Protein AF-A0A9E3TLX3-F1 (afdb_monomer_lite)

Secondary structure (DSSP, 8-state):
--EEE--------------------EEEE----B-------PPPHHHHHHHHHHHHTT---PPEEEGGG--TT-EE-----TT---B-SS-S---TTTEEEEEEE-SS-EEEEEEEHHHHHHTT--TT-EEEEEEGGGTEEEEEEEEEEEEPP----SSSEEEEEEEEEEES-EEEEEETT-SS-EEE-TT-EEEETTTTEEEETTT--TT-EEEETTEEEEEEEEEEE---EEEEEEEETTT-EEEETTTTEEEES--PEEEEGGG-EE-TT-S-SS--HHHHHHH-S--TTS-PPEEEEEETTEEEEEE-HHHHHHHHHTT--EEEEEE-

Radius of gyration: 20.45 Å; chains: 1; bounding box: 48×52×54 Å

Sequence (332 aa):
MTRFRFNHRLQSASDSPPWKRRAGVAWLAIWLLIAGGFGYRHLSPERVSEAQASSRLGRDPAYTKSIEQIQVGERVAFAINPTEQLDESLSFDVNPRTWRKITLKTSQHEVVLLRPVTWVNEHLAHEGSSMMLVVPELGIDEPAEVVSIWPCPEVRPGEGRIVLGTFTHIAPETICMYLDGQDDPIRCTPNHITWSVEHRDFVEAHELTAGSTVLCDDGVRKIARVEKIAEPIRVYNLEVQGQHVYQVSSLGMLVHNASPRTIDIRNLSPHPSAQRTVADAAKLEHYGAFNWAEYTPIVVENMSGRMVIMDGMTRVEMALRAGITHLPAFVY

pLDDT: mean 78.38, std 19.52, range [24.42, 97.06]

Foldseek 3Di:
DKWFFFDDDDDDDDDDDDDDADDDAFADDPPLPWQFFPPFPQAALVVQLVVLVVVCVPDDLTDIDDLVPDDFLTFTADGQQRRNIWRPVAPPPLDLVQWKWWWKDDPFKTKIFIDGPVSCVNRRDDAQDWYQHHDVLVPGGDIIGRNHIGGDPPNDDDDGWGFGMKMKGWDQKWKWWAWDPDPHTDIGHQQWWFQFSVVSDIGGNVVAAFQTWFRFSNTIIGGNGMDMGRHTDMDMATQTHISQWWFMDSRGTITGRFWFDKDFLPQEFEDPPDPDRADDPVVCVVVPAADSSNDDAWEWECDVNGTYTPGDRSNSVNCVVVVNRIDRHGYD

Structure (mmCIF, N/CA/C/O backbone):
data_AF-A0A9E3TLX3-F1
#
_entry.id   AF-A0A9E3TLX3-F1
#
loop_
_atom_site.group_PDB
_atom_site.id
_atom_site.type_symbol
_atom_site.label_atom_id
_atom_site.label_alt_id
_atom_site.label_comp_id
_atom_site.label_asym_id
_atom_site.label_entity_id
_atom_site.label_seq_id
_atom_site.pdbx_PDB_ins_code
_atom_site.Cartn_x
_atom_site.Cartn_y
_atom_site.Cartn_z
_atom_site.occupancy
_atom_site.B_iso_or_equiv
_atom_site.auth_seq_id
_atom_site.auth_comp_id
_atom_site.auth_asym_id
_atom_site.auth_atom_id
_atom_site.pdbx_PDB_model_num
ATOM 1 N N . MET A 1 1 ? 1.731 -4.167 18.384 1.00 44.38 1 MET A N 1
ATOM 2 C CA . MET A 1 1 ? 2.389 -4.446 17.077 1.00 44.38 1 MET A CA 1
ATOM 3 C C . MET A 1 1 ? 1.350 -5.038 16.140 1.00 44.38 1 MET A C 1
ATOM 5 O O . MET A 1 1 ? 0.674 -5.979 16.543 1.00 44.38 1 MET A O 1
ATOM 9 N N . THR A 1 2 ? 1.198 -4.496 14.932 1.00 38.91 2 THR A N 1
ATOM 10 C CA . THR A 1 2 ? 0.134 -4.889 13.990 1.00 38.91 2 THR A CA 1
ATOM 11 C C . THR A 1 2 ? 0.410 -6.269 13.375 1.00 38.91 2 THR A C 1
ATOM 13 O O . THR A 1 2 ? 1.516 -6.521 12.895 1.00 38.91 2 THR A O 1
ATOM 16 N N . ARG A 1 3 ? -0.587 -7.169 13.387 1.00 38.56 3 ARG A N 1
ATOM 17 C CA . ARG A 1 3 ? -0.464 -8.570 12.928 1.00 38.56 3 ARG A CA 1
ATOM 18 C C . ARG A 1 3 ? -1.422 -8.911 11.765 1.00 38.56 3 ARG A C 1
ATOM 20 O O . ARG A 1 3 ? -2.447 -8.255 11.610 1.00 38.56 3 ARG A O 1
ATOM 27 N N . PHE A 1 4 ? -1.056 -9.918 10.966 1.00 40.84 4 PHE A N 1
ATOM 28 C CA . PHE A 1 4 ? -1.546 -10.253 9.612 1.00 40.84 4 PHE A CA 1
ATOM 29 C C . PHE A 1 4 ? -1.671 -11.780 9.410 1.00 40.84 4 PHE A C 1
ATOM 31 O O . PHE A 1 4 ? -0.946 -12.527 10.059 1.00 40.84 4 PHE A O 1
ATOM 38 N N . ARG A 1 5 ? -2.532 -12.275 8.507 1.00 39.31 5 ARG A N 1
ATOM 39 C CA . ARG A 1 5 ? -2.903 -13.712 8.404 1.00 39.31 5 ARG A CA 1
ATOM 40 C C . ARG A 1 5 ? -2.234 -14.507 7.260 1.00 39.31 5 ARG A C 1
ATOM 42 O O . ARG A 1 5 ? -2.141 -13.971 6.164 1.00 39.31 5 ARG A O 1
ATOM 49 N N . PHE A 1 6 ? -1.826 -15.770 7.505 1.00 36.16 6 PHE A N 1
ATOM 50 C CA . PHE A 1 6 ? -0.970 -16.617 6.622 1.00 36.16 6 PHE A CA 1
ATOM 51 C C . PHE A 1 6 ? -1.322 -18.132 6.609 1.00 36.16 6 PHE A C 1
ATOM 53 O O . PHE A 1 6 ? -2.177 -18.559 7.377 1.00 36.16 6 PHE A O 1
ATOM 60 N N . ASN A 1 7 ? -0.643 -18.939 5.760 1.00 35.47 7 ASN A N 1
ATOM 61 C CA . ASN A 1 7 ? -0.758 -20.415 5.621 1.00 35.47 7 ASN A CA 1
ATOM 62 C C . ASN A 1 7 ? 0.600 -21.124 5.285 1.00 35.47 7 ASN A C 1
ATOM 64 O O . ASN A 1 7 ? 1.579 -20.465 4.925 1.00 35.47 7 ASN A O 1
ATOM 68 N N . HIS A 1 8 ? 0.688 -22.466 5.427 1.00 42.75 8 HIS A N 1
ATOM 69 C CA . HIS A 1 8 ? 1.956 -23.228 5.621 1.00 42.75 8 HIS A CA 1
ATOM 70 C C . HIS A 1 8 ? 2.707 -23.766 4.356 1.00 42.75 8 HIS A C 1
ATOM 72 O O . HIS A 1 8 ? 2.532 -23.215 3.272 1.00 42.75 8 HIS A O 1
ATOM 78 N N . ARG A 1 9 ? 3.672 -24.711 4.497 1.00 36.53 9 ARG A N 1
ATOM 79 C CA . ARG A 1 9 ? 4.931 -24.807 3.685 1.00 36.53 9 ARG A CA 1
ATOM 80 C C . ARG A 1 9 ? 5.425 -26.218 3.272 1.00 36.53 9 ARG A C 1
ATOM 82 O O . ARG A 1 9 ? 5.378 -27.087 4.135 1.00 36.53 9 ARG A O 1
ATOM 89 N N . LEU A 1 10 ? 6.003 -26.360 2.049 1.00 32.50 10 LEU A N 1
ATOM 90 C CA . LEU A 1 10 ? 7.027 -27.329 1.509 1.00 32.50 10 LEU A CA 1
ATOM 91 C C . LEU A 1 10 ? 6.985 -27.310 -0.062 1.00 32.50 10 LEU A C 1
ATOM 93 O O . LEU A 1 10 ? 5.891 -27.103 -0.574 1.00 32.50 10 LEU A O 1
ATOM 97 N N . GLN A 1 11 ? 8.014 -27.552 -0.913 1.00 28.09 11 GLN A N 1
ATOM 98 C CA . GLN A 1 11 ? 9.483 -27.804 -0.817 1.00 28.09 11 GLN A CA 1
ATOM 99 C C . GLN A 1 11 ? 10.200 -27.480 -2.185 1.00 28.09 11 GLN A C 1
ATOM 101 O O . GLN A 1 11 ? 9.555 -27.003 -3.114 1.00 28.09 11 GLN A O 1
ATOM 106 N N . SER A 1 12 ? 11.519 -27.734 -2.346 1.00 29.66 12 SER A N 1
ATOM 107 C CA . SER A 1 12 ? 12.430 -27.048 -3.306 1.00 29.66 12 SER A CA 1
ATOM 108 C C . SER A 1 12 ? 13.328 -27.897 -4.250 1.00 29.66 12 SER A C 1
ATOM 110 O O . SER A 1 12 ? 13.920 -28.872 -3.785 1.00 29.66 12 SER A O 1
ATOM 112 N N . ALA A 1 13 ? 13.589 -27.413 -5.488 1.00 26.53 13 ALA A N 1
ATOM 113 C CA . ALA A 1 13 ? 14.792 -27.711 -6.312 1.00 26.53 13 ALA A CA 1
ATOM 114 C C . ALA A 1 13 ? 15.062 -26.702 -7.486 1.00 26.53 13 ALA A C 1
ATOM 116 O O . ALA A 1 13 ? 14.138 -26.375 -8.228 1.00 26.53 13 ALA A O 1
ATOM 117 N N . SER A 1 14 ? 16.331 -26.249 -7.572 1.00 27.75 14 SER A N 1
ATOM 118 C CA . SER A 1 14 ? 17.274 -25.833 -8.671 1.00 27.75 14 SER A CA 1
ATOM 119 C C . SER A 1 14 ? 16.899 -25.857 -10.190 1.00 27.75 14 SER A C 1
ATOM 121 O O . SER A 1 14 ? 15.939 -26.523 -10.560 1.00 27.75 14 SER A O 1
ATOM 123 N N . ASP A 1 15 ? 17.606 -25.266 -11.197 1.00 26.67 15 ASP A N 1
ATOM 124 C CA . ASP A 1 15 ? 18.731 -24.277 -11.416 1.00 26.67 15 ASP A CA 1
ATOM 125 C C . ASP A 1 15 ? 18.827 -23.960 -12.964 1.00 26.67 15 ASP A C 1
ATOM 127 O O . ASP A 1 15 ? 18.222 -24.701 -13.736 1.00 26.67 15 ASP A O 1
ATOM 131 N N . SER A 1 16 ? 19.579 -23.011 -13.583 1.00 27.12 16 SER A N 1
ATOM 132 C CA . SER A 1 16 ? 20.080 -21.663 -13.191 1.00 27.12 16 SER A CA 1
ATOM 133 C C . SER A 1 16 ? 20.408 -20.671 -14.376 1.00 27.12 16 SER A C 1
ATOM 135 O O . SER A 1 16 ? 19.540 -19.834 -14.630 1.00 27.12 16 SER A O 1
ATOM 137 N N . PRO A 1 17 ? 21.595 -20.616 -15.067 1.00 30.12 17 PRO A N 1
ATOM 138 C CA . PRO A 1 17 ? 22.184 -19.294 -15.440 1.00 30.12 17 PRO A CA 1
ATOM 139 C C . PRO A 1 17 ? 22.653 -19.108 -16.947 1.00 30.12 17 PRO A C 1
ATOM 141 O O . PRO A 1 17 ? 22.213 -19.881 -17.793 1.00 30.12 17 PRO A O 1
ATOM 144 N N . PRO A 1 18 ? 23.463 -18.084 -17.366 1.00 40.75 18 PRO A N 1
ATOM 145 C CA . PRO A 1 18 ? 22.975 -16.769 -17.879 1.00 40.75 18 PRO A CA 1
ATOM 146 C C . PRO A 1 18 ? 23.767 -16.159 -19.099 1.00 40.75 18 PRO A C 1
ATOM 148 O O . PRO A 1 18 ? 24.723 -16.778 -19.556 1.00 40.75 18 PRO A O 1
ATOM 151 N N . TRP A 1 19 ? 23.492 -14.906 -19.559 1.00 26.56 19 TRP A N 1
ATOM 152 C CA . TRP A 1 19 ? 24.558 -13.929 -19.970 1.00 26.56 19 TRP A CA 1
ATOM 153 C C . TRP A 1 19 ? 24.183 -12.431 -20.243 1.00 26.56 19 TRP A C 1
ATOM 155 O O . TRP A 1 19 ? 23.225 -12.130 -20.939 1.00 26.56 19 TRP A O 1
ATOM 165 N N . LYS A 1 20 ? 25.096 -11.535 -19.787 1.00 24.83 20 LYS A N 1
ATOM 166 C CA . LYS A 1 20 ? 25.478 -10.123 -20.152 1.00 24.83 20 LYS A CA 1
ATOM 167 C C . LYS A 1 20 ? 24.468 -8.942 -20.132 1.00 24.83 20 LYS A C 1
ATOM 169 O O . LYS A 1 20 ? 23.262 -9.090 -20.229 1.00 24.83 20 LYS A O 1
ATOM 174 N N . ARG A 1 21 ? 25.049 -7.732 -19.974 1.00 24.52 21 ARG A N 1
ATOM 175 C CA . ARG A 1 21 ? 24.427 -6.421 -19.662 1.00 24.52 21 ARG A CA 1
ATOM 176 C C . ARG A 1 21 ? 24.572 -5.380 -20.794 1.00 24.52 21 ARG A C 1
ATOM 178 O O . ARG A 1 21 ? 25.563 -5.408 -21.524 1.00 24.52 21 ARG A O 1
ATOM 185 N N . ARG A 1 22 ? 23.718 -4.347 -20.772 1.00 25.69 22 ARG A N 1
ATOM 186 C CA . ARG A 1 22 ? 24.069 -2.926 -21.018 1.00 25.69 22 ARG A CA 1
ATOM 187 C C . ARG A 1 22 ? 23.354 -2.058 -19.969 1.00 25.69 22 ARG A C 1
ATOM 189 O O . ARG A 1 22 ? 22.374 -2.515 -19.395 1.00 25.69 22 ARG A O 1
ATOM 196 N N . ALA A 1 23 ? 23.868 -0.860 -19.687 1.00 24.42 23 ALA A N 1
ATOM 197 C CA . ALA A 1 23 ? 23.340 0.031 -18.649 1.00 24.42 23 ALA A CA 1
ATOM 198 C C . ALA A 1 23 ? 22.624 1.255 -19.245 1.00 24.42 23 ALA A C 1
ATOM 200 O O . ALA A 1 23 ? 23.008 1.745 -20.307 1.00 24.42 23 ALA A O 1
ATOM 201 N N . GLY A 1 24 ? 21.620 1.749 -18.525 1.00 27.16 24 GLY A N 1
ATOM 202 C CA . GLY A 1 24 ? 20.844 2.958 -18.801 1.00 27.16 24 GLY A CA 1
ATOM 203 C C . GLY A 1 24 ? 20.059 3.344 -17.543 1.00 27.16 24 GLY A C 1
ATOM 204 O O . GLY A 1 24 ? 19.923 2.518 -16.641 1.00 27.16 24 GLY A O 1
ATOM 205 N N . VAL A 1 25 ? 19.602 4.595 -17.447 1.00 30.75 25 VAL A N 1
ATOM 206 C CA . VAL A 1 25 ? 18.912 5.094 -16.242 1.00 30.75 25 VAL A CA 1
ATOM 207 C C . VAL A 1 25 ? 17.521 4.473 -16.139 1.00 30.75 25 VAL A C 1
ATOM 209 O O . VAL A 1 25 ? 16.737 4.523 -17.084 1.00 30.75 25 VAL A O 1
ATOM 212 N N . ALA A 1 26 ? 17.240 3.891 -14.980 1.00 32.47 26 ALA A N 1
ATOM 213 C CA . ALA A 1 26 ? 16.082 3.055 -14.721 1.00 32.47 26 ALA A CA 1
ATOM 214 C C . ALA A 1 26 ? 14.995 3.800 -13.925 1.00 32.47 26 ALA A C 1
ATOM 216 O O . ALA A 1 26 ? 15.308 4.569 -13.017 1.00 32.47 26 ALA A O 1
ATOM 217 N N . TRP A 1 27 ? 13.723 3.558 -14.255 1.00 31.05 27 TRP A N 1
ATOM 218 C CA . TRP A 1 27 ? 12.565 4.290 -13.719 1.00 31.05 27 TRP A CA 1
ATOM 219 C C . TRP A 1 27 ? 11.538 3.352 -13.075 1.00 31.05 27 TRP A C 1
ATOM 221 O O . TRP A 1 27 ? 10.530 3.009 -13.684 1.00 31.05 27 TRP A O 1
ATOM 231 N N . LEU A 1 28 ? 11.789 2.923 -11.838 1.00 39.97 28 LEU A N 1
ATOM 232 C CA . LEU A 1 28 ? 10.818 2.175 -11.039 1.00 39.97 28 LEU A CA 1
ATOM 233 C C . LEU A 1 28 ? 9.792 3.142 -10.437 1.00 39.97 28 LEU A C 1
ATOM 235 O O . LEU A 1 28 ? 9.877 3.552 -9.285 1.00 39.97 28 LEU A O 1
ATOM 239 N N . ALA A 1 29 ? 8.765 3.454 -11.216 1.00 39.56 29 ALA A N 1
ATOM 240 C CA . ALA A 1 29 ? 7.488 3.827 -10.629 1.00 39.56 29 ALA A CA 1
ATOM 241 C C . ALA A 1 29 ? 6.745 2.552 -10.213 1.00 39.56 29 ALA A C 1
ATOM 243 O O . ALA A 1 29 ? 6.589 1.631 -11.024 1.00 39.56 29 ALA A O 1
ATOM 244 N N . ILE A 1 30 ? 6.274 2.484 -8.963 1.00 46.03 30 ILE A N 1
ATOM 245 C CA . ILE A 1 30 ? 5.304 1.461 -8.552 1.00 46.03 30 ILE A CA 1
ATOM 246 C C . ILE A 1 30 ? 3.935 1.892 -9.065 1.00 46.03 30 ILE A C 1
ATOM 248 O O . ILE A 1 30 ? 3.094 2.450 -8.370 1.00 46.03 30 ILE A O 1
ATOM 252 N N . TRP A 1 31 ? 3.758 1.652 -10.358 1.00 39.66 31 TRP A N 1
ATOM 253 C CA . TRP A 1 31 ? 2.512 1.850 -11.066 1.00 39.66 31 TRP A CA 1
ATOM 254 C C . TRP A 1 31 ? 1.454 0.873 -10.559 1.00 39.66 31 TRP A C 1
ATOM 256 O O . TRP A 1 31 ? 1.375 -0.260 -11.024 1.00 39.66 31 TRP A O 1
ATOM 266 N N . LEU A 1 32 ? 0.601 1.350 -9.655 1.00 38.31 32 LEU A N 1
ATOM 267 C CA . LEU A 1 32 ? -0.680 0.726 -9.325 1.00 38.31 32 LEU A CA 1
ATOM 268 C C . LEU A 1 32 ? -1.665 1.022 -10.471 1.00 38.31 32 LEU A C 1
ATOM 270 O O . LEU A 1 32 ? -2.588 1.830 -10.342 1.00 38.31 32 LEU A O 1
ATOM 274 N N . LEU A 1 33 ? -1.386 0.455 -11.650 1.00 29.05 33 LEU A N 1
ATOM 275 C CA . LEU A 1 33 ? -2.088 0.747 -12.902 1.00 29.05 33 LEU A CA 1
ATOM 276 C C . LEU A 1 33 ? -3.434 0.014 -12.946 1.00 29.05 33 LEU A C 1
ATOM 278 O O . LEU A 1 33 ? -3.599 -1.035 -13.566 1.00 29.05 33 LEU A O 1
ATOM 282 N N . ILE A 1 34 ? -4.407 0.626 -12.272 1.00 32.00 34 ILE A N 1
ATOM 283 C CA . ILE A 1 34 ? -5.816 0.233 -12.270 1.00 32.00 34 ILE A CA 1
ATOM 284 C C . ILE A 1 34 ? -6.330 0.142 -13.711 1.00 32.00 34 ILE A C 1
ATOM 286 O O . ILE A 1 34 ? -6.317 1.130 -14.447 1.00 32.00 34 ILE A O 1
ATOM 290 N N . ALA A 1 35 ? -6.849 -1.030 -14.071 1.00 25.31 35 ALA A N 1
ATOM 291 C CA . ALA A 1 35 ? -7.570 -1.266 -15.313 1.00 25.31 35 ALA A CA 1
ATOM 292 C C . ALA A 1 35 ? -9.008 -1.669 -14.959 1.00 25.31 35 ALA A C 1
ATOM 294 O O . ALA A 1 35 ? -9.303 -2.832 -14.696 1.00 25.31 35 ALA A O 1
ATOM 295 N N . GLY A 1 36 ? -9.912 -0.690 -14.905 1.00 28.03 36 GLY 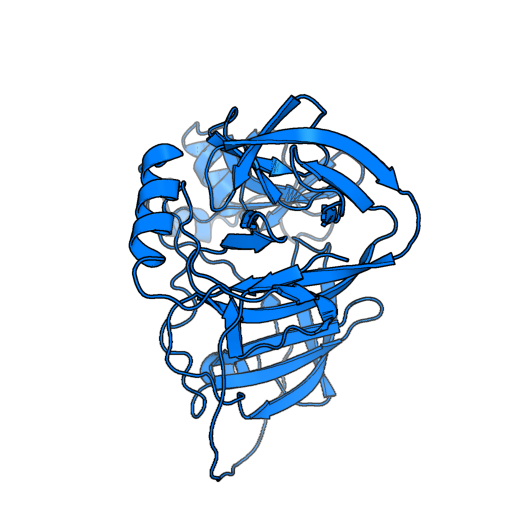A N 1
ATOM 296 C CA . GLY A 1 36 ? -11.308 -0.921 -14.537 1.00 28.03 36 GLY A CA 1
ATOM 297 C C . GLY A 1 36 ? -12.185 0.274 -14.886 1.00 28.03 36 GLY A C 1
ATOM 298 O O . GLY A 1 36 ? -11.960 1.377 -14.397 1.00 28.03 36 GLY A O 1
ATOM 299 N N . GLY A 1 37 ? -13.188 0.066 -15.743 1.00 27.94 37 GLY A N 1
ATOM 300 C CA . GLY A 1 37 ? -14.085 1.138 -16.176 1.00 27.94 37 GLY A CA 1
ATOM 301 C C . GLY A 1 37 ? -14.948 1.656 -15.023 1.00 27.94 37 GLY A C 1
ATOM 302 O O . GLY A 1 37 ? -15.684 0.883 -14.409 1.00 27.94 37 GLY A O 1
ATOM 303 N N . PHE A 1 38 ? -14.888 2.963 -14.753 1.00 40.28 38 PHE A N 1
ATOM 304 C CA . PHE A 1 38 ? -15.525 3.604 -13.596 1.00 40.28 38 PHE A CA 1
ATOM 305 C C . PHE A 1 38 ? -17.063 3.670 -13.671 1.00 40.28 38 PHE A C 1
ATOM 307 O O . PHE A 1 38 ? -17.668 4.720 -13.878 1.00 40.28 38 PHE A O 1
ATOM 314 N N . GLY A 1 39 ? -17.711 2.530 -13.435 1.00 31.06 39 GLY A N 1
ATOM 315 C CA . GLY A 1 39 ? -19.133 2.410 -13.119 1.00 31.06 39 GLY A CA 1
ATOM 316 C C . GLY A 1 39 ? -19.347 2.096 -11.638 1.00 31.06 39 GLY A C 1
ATOM 317 O O . GLY A 1 39 ? -19.803 1.000 -11.327 1.00 31.06 39 GLY A O 1
ATOM 318 N N . TYR A 1 40 ? -19.000 3.031 -10.741 1.00 41.53 40 TYR A N 1
ATOM 319 C CA . TYR A 1 40 ? -18.974 2.849 -9.278 1.00 41.53 40 TYR A CA 1
ATOM 320 C C . TYR A 1 40 ? -20.207 2.112 -8.708 1.00 41.53 40 TYR A C 1
ATOM 322 O O . TYR A 1 40 ? -21.267 2.698 -8.469 1.00 41.53 40 TYR A O 1
ATOM 330 N N . ARG A 1 41 ? -20.044 0.815 -8.421 1.00 49.53 41 ARG A N 1
ATOM 331 C CA . ARG A 1 41 ? -21.027 -0.050 -7.751 1.00 49.53 41 ARG A CA 1
ATOM 332 C C . ARG A 1 41 ? -20.483 -0.548 -6.414 1.00 49.53 41 ARG A C 1
ATOM 334 O O . ARG A 1 41 ? -20.304 -1.740 -6.206 1.00 49.53 41 ARG A O 1
ATOM 341 N N . HIS A 1 42 ? -20.268 0.388 -5.487 1.00 60.59 42 HIS A N 1
ATOM 342 C CA . HIS A 1 42 ? -19.783 0.085 -4.137 1.00 60.59 42 HIS A CA 1
ATOM 343 C C . HIS A 1 42 ? -20.595 -1.049 -3.494 1.00 60.59 42 HIS A C 1
ATOM 345 O O . HIS A 1 42 ? -21.799 -0.886 -3.238 1.00 60.59 42 HIS A O 1
ATOM 351 N N . LEU A 1 43 ? -19.935 -2.167 -3.192 1.00 61.28 43 LEU A N 1
ATOM 352 C CA . LEU A 1 43 ? -20.546 -3.283 -2.481 1.00 61.28 43 LEU A CA 1
ATOM 353 C C . LEU A 1 43 ? -21.026 -2.817 -1.096 1.00 61.28 43 LEU A C 1
ATOM 355 O O . LEU A 1 43 ? -20.368 -2.038 -0.406 1.00 61.28 43 LEU A O 1
ATOM 359 N N . SER A 1 44 ? -22.197 -3.293 -0.674 1.00 73.12 44 SER A N 1
ATOM 360 C CA . SER A 1 44 ? -22.683 -3.106 0.699 1.00 73.12 44 SER A CA 1
ATOM 361 C C . SER A 1 44 ? -21.745 -3.815 1.692 1.00 73.12 44 SER A C 1
ATOM 363 O O . SER A 1 44 ? -21.351 -4.947 1.391 1.00 73.12 44 SER A O 1
ATOM 365 N N . PRO A 1 45 ? -21.465 -3.249 2.884 1.00 72.19 45 PRO A N 1
ATOM 366 C CA . PRO A 1 45 ? -20.641 -3.898 3.912 1.00 72.19 45 PRO A CA 1
ATOM 367 C C . PRO A 1 45 ? -21.091 -5.329 4.242 1.00 72.19 45 PRO A C 1
ATOM 369 O O . PRO A 1 45 ? -20.254 -6.203 4.443 1.00 72.19 45 PRO A O 1
ATOM 372 N N . GLU A 1 46 ? -22.406 -5.566 4.217 1.00 76.06 46 GLU A N 1
ATOM 373 C CA . GLU A 1 46 ? -23.053 -6.875 4.368 1.00 76.06 46 GLU A CA 1
ATOM 374 C C . GLU A 1 46 ? -22.507 -7.876 3.342 1.00 76.06 46 GLU A C 1
ATOM 376 O O . GLU A 1 46 ? -21.804 -8.799 3.728 1.00 76.06 46 GLU A O 1
ATOM 381 N N . ARG A 1 47 ? -22.704 -7.637 2.036 1.00 74.81 47 ARG A N 1
ATOM 382 C CA . ARG A 1 47 ? -22.155 -8.478 0.948 1.00 74.81 47 ARG A CA 1
ATOM 383 C C . ARG A 1 47 ? -20.645 -8.708 1.025 1.00 74.81 47 ARG A C 1
ATOM 385 O O . ARG A 1 47 ? -20.186 -9.796 0.688 1.00 74.81 47 ARG A O 1
ATOM 392 N N . VAL A 1 48 ? -19.863 -7.703 1.430 1.00 74.00 48 VAL A N 1
ATOM 393 C CA . VAL A 1 48 ? -18.405 -7.868 1.580 1.00 74.00 48 VAL A CA 1
ATOM 394 C C . VAL A 1 48 ? -18.109 -8.844 2.723 1.00 74.00 48 VAL A C 1
ATOM 396 O O . VAL A 1 48 ? -17.364 -9.803 2.525 1.00 74.00 48 VAL A O 1
ATOM 399 N N . SER A 1 49 ? -18.771 -8.672 3.872 1.00 72.69 49 SER A N 1
ATOM 400 C CA . SER A 1 49 ? -18.650 -9.563 5.029 1.00 72.69 49 SER A CA 1
ATOM 401 C C . SER A 1 49 ? -19.202 -10.971 4.753 1.00 72.69 49 SER A C 1
ATOM 403 O O . SER A 1 49 ? -18.559 -11.955 5.115 1.00 72.69 49 SER A O 1
ATOM 405 N N . GLU A 1 50 ? -20.322 -11.100 4.034 1.00 74.12 50 GLU A N 1
ATOM 406 C CA . GLU A 1 50 ? -20.909 -12.367 3.571 1.00 74.12 50 GLU A CA 1
ATOM 407 C C . GLU A 1 50 ? -19.967 -13.124 2.632 1.00 74.12 50 GLU A C 1
ATOM 409 O O . GLU A 1 50 ? -19.800 -14.335 2.767 1.00 74.12 50 GLU A O 1
ATOM 414 N N . ALA A 1 51 ? -19.311 -12.435 1.696 1.00 68.69 51 ALA A N 1
ATOM 415 C CA . ALA A 1 51 ? -18.346 -13.052 0.792 1.00 68.69 51 ALA A CA 1
ATOM 416 C C . ALA A 1 51 ? -17.038 -13.421 1.523 1.00 68.69 51 ALA A C 1
ATOM 418 O O . ALA A 1 51 ? -16.500 -14.512 1.319 1.00 68.69 51 ALA A O 1
ATOM 419 N N . GLN A 1 52 ? -16.572 -12.587 2.461 1.00 70.94 52 GLN A N 1
ATOM 420 C CA . GLN A 1 52 ? -15.478 -12.934 3.377 1.00 70.94 52 GLN A CA 1
ATOM 421 C C . GLN A 1 52 ? -15.845 -14.139 4.265 1.00 70.94 52 GLN A C 1
ATOM 423 O O . GLN A 1 52 ? -15.015 -15.026 4.466 1.00 70.94 52 GLN A O 1
ATOM 428 N N . ALA A 1 53 ? -17.082 -14.229 4.770 1.00 67.19 53 ALA A N 1
ATOM 429 C CA . ALA A 1 53 ? -17.607 -15.350 5.562 1.00 67.19 53 ALA A CA 1
ATOM 430 C C . ALA A 1 53 ? -17.738 -16.633 4.734 1.00 67.19 53 ALA A C 1
ATOM 432 O O . ALA A 1 53 ? -17.266 -17.685 5.159 1.00 67.19 53 ALA A O 1
ATOM 433 N N . SER A 1 54 ? -18.267 -16.527 3.516 1.00 61.78 54 SER A N 1
ATOM 434 C CA . SER A 1 54 ? -18.340 -17.626 2.550 1.00 61.78 54 SER A CA 1
ATOM 435 C C . SER A 1 54 ? -16.951 -18.177 2.240 1.00 61.78 54 SER A C 1
ATOM 437 O O . SER A 1 54 ? -16.761 -19.387 2.211 1.00 61.78 54 SER A O 1
ATOM 439 N N . SER A 1 55 ? -15.948 -17.301 2.117 1.00 60.19 55 SER A N 1
ATOM 440 C CA . SER A 1 55 ? -14.556 -17.718 1.933 1.00 60.19 55 SER A CA 1
ATOM 441 C C . SER A 1 55 ? -13.947 -18.408 3.168 1.00 60.19 55 SER A C 1
ATOM 443 O O . SER A 1 55 ? -12.955 -19.112 3.041 1.00 60.19 55 SER A O 1
ATOM 445 N N . ARG A 1 56 ? -14.511 -18.237 4.373 1.00 60.22 56 ARG A N 1
ATOM 446 C CA . ARG A 1 56 ? -14.014 -18.862 5.617 1.00 60.22 56 ARG A CA 1
ATOM 447 C C . ARG A 1 56 ? -14.583 -20.263 5.875 1.00 60.22 56 ARG A C 1
ATOM 449 O O . ARG A 1 56 ? -14.031 -20.979 6.709 1.00 60.22 56 ARG A O 1
ATOM 456 N N . LEU A 1 57 ? -15.635 -20.685 5.168 1.00 50.12 57 LEU A N 1
ATOM 457 C CA . LEU A 1 57 ? -16.227 -22.021 5.309 1.00 50.12 57 LEU A CA 1
ATOM 458 C C . LEU A 1 57 ? -15.228 -23.119 4.902 1.00 50.12 57 LEU A C 1
ATOM 460 O O . LEU A 1 57 ? -14.956 -23.326 3.725 1.00 50.12 57 LEU A O 1
ATOM 464 N N . GLY A 1 58 ? -14.694 -23.832 5.899 1.00 46.06 58 GLY A N 1
ATOM 465 C CA . GLY A 1 58 ? -13.710 -24.906 5.712 1.00 46.06 58 GLY A CA 1
ATOM 466 C C . GLY A 1 58 ? -12.240 -24.486 5.838 1.00 46.06 58 GLY A C 1
ATOM 467 O O . GLY A 1 58 ? -11.368 -25.325 5.625 1.00 46.06 58 GLY A O 1
ATOM 468 N N . ARG A 1 59 ? -11.938 -23.229 6.201 1.00 53.31 59 ARG A N 1
ATOM 469 C CA . ARG A 1 59 ? -10.563 -22.792 6.507 1.00 53.31 59 ARG A CA 1
ATOM 470 C C . ARG A 1 59 ? -10.160 -23.118 7.947 1.00 53.31 59 ARG A C 1
ATOM 472 O O . ARG A 1 59 ? -10.977 -23.031 8.862 1.00 53.31 59 ARG A O 1
ATOM 479 N N . ASP A 1 60 ? -8.868 -23.379 8.146 1.00 49.62 60 ASP A N 1
ATOM 480 C CA . ASP A 1 60 ? -8.230 -23.295 9.465 1.00 49.62 60 ASP A CA 1
ATOM 481 C C . ASP A 1 60 ? -8.399 -21.884 10.075 1.00 49.62 60 ASP A C 1
ATOM 483 O O . ASP A 1 60 ? -8.479 -20.892 9.336 1.00 49.62 60 ASP A O 1
ATOM 487 N N . PRO A 1 61 ? -8.413 -21.750 11.417 1.00 51.84 61 PRO A N 1
ATOM 488 C CA . PRO A 1 61 ? -8.496 -20.457 12.089 1.00 51.84 61 PRO A CA 1
ATOM 489 C C . PRO A 1 61 ? -7.229 -19.637 11.813 1.00 51.84 61 PRO A C 1
ATOM 491 O O . PRO A 1 61 ? -6.194 -19.811 12.455 1.00 51.84 61 PRO A O 1
ATOM 494 N N . ALA A 1 62 ? -7.312 -18.739 10.830 1.00 58.50 62 ALA A N 1
ATOM 495 C CA . ALA A 1 62 ? -6.150 -18.055 10.277 1.00 58.50 62 ALA A CA 1
ATOM 496 C C . ALA A 1 62 ? -5.349 -17.292 11.353 1.00 58.50 62 ALA A C 1
ATOM 498 O O . ALA A 1 62 ? -5.847 -16.357 11.994 1.00 58.50 62 ALA A O 1
ATOM 499 N N . TYR A 1 63 ? -4.091 -17.704 11.532 1.00 69.50 63 TYR A N 1
ATOM 500 C CA . TYR A 1 63 ? -3.187 -17.218 12.575 1.00 69.50 63 TYR A CA 1
ATOM 501 C C . TYR A 1 63 ? -2.581 -15.862 12.217 1.00 69.50 63 TYR A C 1
ATOM 503 O O . TYR A 1 63 ? -2.322 -15.589 11.048 1.00 69.50 63 TYR A O 1
ATOM 511 N N . THR A 1 64 ? -2.305 -15.019 13.216 1.00 80.12 64 THR A N 1
ATOM 512 C CA . THR A 1 64 ? -1.730 -13.684 12.989 1.00 80.12 64 THR A CA 1
ATOM 513 C C . THR A 1 64 ? -0.210 -13.642 13.220 1.00 80.12 64 THR A C 1
ATOM 515 O O . THR A 1 64 ? 0.266 -14.140 14.239 1.00 80.12 64 THR A O 1
ATOM 518 N N . LYS A 1 65 ? 0.523 -12.977 12.325 1.00 86.31 65 LYS A N 1
ATOM 519 C CA . LYS A 1 65 ? 1.986 -12.803 12.235 1.00 86.31 65 LYS A CA 1
ATOM 520 C C . LYS A 1 65 ? 2.306 -11.305 12.128 1.00 86.31 65 LYS A C 1
ATOM 522 O O . LYS A 1 65 ? 1.578 -10.605 11.431 1.00 86.31 65 LYS A O 1
ATOM 527 N N . SER A 1 66 ? 3.326 -10.780 12.806 1.00 90.00 66 SER A N 1
ATOM 528 C CA . SER A 1 66 ? 3.592 -9.328 12.794 1.00 90.00 66 SER A CA 1
ATOM 529 C C . SER A 1 66 ? 4.065 -8.819 11.422 1.00 90.00 66 SER A C 1
ATOM 531 O O . SER A 1 66 ? 4.706 -9.566 10.679 1.00 90.00 66 SER A O 1
ATOM 533 N N . ILE A 1 67 ? 3.761 -7.560 11.081 1.00 90.19 67 ILE A N 1
ATOM 534 C CA . ILE A 1 67 ? 4.033 -6.984 9.748 1.00 90.19 67 ILE A CA 1
ATOM 535 C C . ILE A 1 67 ? 5.518 -7.029 9.353 1.00 90.19 67 ILE A C 1
ATOM 537 O O . ILE A 1 67 ? 5.848 -7.361 8.218 1.00 90.19 67 ILE A O 1
ATOM 541 N N . GLU A 1 68 ? 6.420 -6.813 10.310 1.00 91.38 68 GLU A N 1
ATOM 542 C CA . GLU A 1 68 ? 7.875 -6.846 10.132 1.00 91.38 68 GLU A CA 1
ATOM 543 C C . GLU A 1 68 ? 8.443 -8.239 9.810 1.00 91.38 68 GLU A C 1
ATOM 545 O O . GLU A 1 68 ? 9.614 -8.376 9.460 1.00 91.38 68 GLU A O 1
ATOM 550 N N . GLN A 1 69 ? 7.627 -9.288 9.938 1.00 93.56 69 GLN A N 1
ATOM 551 C CA . GLN A 1 69 ? 8.005 -10.670 9.643 1.00 93.56 69 GLN A CA 1
ATOM 552 C C . GLN A 1 69 ? 7.528 -11.128 8.255 1.00 93.56 69 GLN A C 1
ATOM 554 O O . GLN A 1 69 ? 7.872 -12.236 7.829 1.00 93.56 69 GLN A O 1
ATOM 559 N N . ILE A 1 70 ? 6.682 -10.341 7.583 1.00 93.06 70 ILE A N 1
ATOM 560 C CA . ILE A 1 70 ? 6.073 -10.677 6.290 1.00 93.06 70 ILE A CA 1
ATOM 561 C C . ILE A 1 70 ? 7.136 -10.646 5.195 1.00 93.06 70 ILE A C 1
ATOM 563 O O . ILE A 1 70 ? 8.012 -9.785 5.187 1.00 93.06 70 ILE A O 1
ATOM 567 N N . GLN A 1 71 ? 7.068 -11.596 4.266 1.00 95.19 71 GLN A N 1
ATOM 568 C CA . GLN A 1 71 ? 7.978 -11.667 3.129 1.00 95.19 71 GLN A CA 1
ATOM 569 C C . GLN A 1 71 ? 7.203 -11.743 1.819 1.00 95.19 71 GLN A C 1
ATOM 571 O O . GLN A 1 71 ? 6.141 -12.360 1.731 1.00 95.19 71 GLN A O 1
ATOM 576 N N . VAL A 1 72 ? 7.768 -11.141 0.774 1.00 95.25 72 VAL A N 1
ATOM 577 C CA . VAL A 1 72 ? 7.218 -11.259 -0.575 1.00 95.25 72 VAL A CA 1
ATOM 578 C C . VAL A 1 72 ? 7.128 -12.725 -1.021 1.00 95.25 72 VAL A C 1
ATOM 580 O O . VAL A 1 72 ? 7.997 -13.541 -0.705 1.00 95.25 72 VAL A O 1
ATOM 583 N N . GLY A 1 73 ? 6.064 -13.068 -1.743 1.00 93.94 73 GLY A N 1
ATOM 584 C CA . GLY A 1 73 ? 5.733 -14.439 -2.143 1.00 93.94 73 GLY A CA 1
ATOM 585 C C . GLY A 1 73 ? 4.941 -15.242 -1.102 1.00 93.94 73 GLY A C 1
ATOM 586 O O . GLY A 1 73 ? 4.379 -16.285 -1.441 1.00 93.94 73 GLY A O 1
ATOM 587 N N . GLU A 1 74 ? 4.828 -14.763 0.141 1.00 93.75 74 GLU A N 1
ATOM 588 C CA . GLU A 1 74 ? 3.801 -15.244 1.070 1.00 93.75 74 GLU A CA 1
ATOM 589 C C . GLU A 1 74 ? 2.402 -14.748 0.645 1.00 93.75 74 GLU A C 1
ATOM 591 O O . GLU A 1 74 ? 2.273 -13.841 -0.180 1.00 93.75 74 GLU A O 1
ATOM 596 N N . ARG A 1 75 ? 1.336 -15.333 1.209 1.00 91.50 75 ARG A N 1
ATOM 597 C CA . ARG A 1 75 ? -0.051 -14.894 0.982 1.00 91.50 75 ARG A CA 1
ATOM 598 C C . ARG A 1 75 ? -0.657 -14.304 2.246 1.00 91.50 75 ARG A C 1
ATOM 600 O O . ARG A 1 75 ? -0.614 -14.956 3.287 1.00 91.50 75 ARG A O 1
ATOM 607 N N . VAL A 1 76 ? -1.266 -13.126 2.117 1.00 90.50 76 VAL A N 1
ATOM 608 C CA . VAL A 1 76 ? -2.174 -12.566 3.128 1.00 90.50 76 VAL A CA 1
ATOM 609 C C . VAL A 1 76 ? -3.595 -13.097 2.926 1.00 90.50 76 VAL A C 1
ATOM 611 O O . VAL A 1 76 ? -3.953 -13.515 1.822 1.00 90.50 76 VAL A O 1
ATOM 614 N N . ALA A 1 77 ? -4.417 -13.067 3.979 1.00 86.88 77 ALA A N 1
ATOM 615 C CA . ALA A 1 77 ? -5.826 -13.464 3.919 1.00 86.88 77 ALA A CA 1
ATOM 616 C C . ALA A 1 77 ? -6.602 -12.798 2.764 1.00 86.88 77 ALA A C 1
ATOM 618 O O . ALA A 1 77 ? -6.296 -11.687 2.328 1.00 86.88 77 ALA A O 1
ATOM 619 N N . PHE A 1 78 ? -7.619 -13.500 2.257 1.00 83.81 78 PHE A N 1
ATOM 620 C CA . PHE A 1 78 ? -8.435 -13.016 1.150 1.00 83.81 78 PHE A CA 1
ATOM 621 C C . PHE A 1 78 ? -9.332 -11.849 1.585 1.00 83.81 78 PHE A C 1
ATOM 623 O O . PHE A 1 78 ? -10.301 -12.035 2.319 1.00 83.81 78 PHE A O 1
ATOM 630 N N . ALA A 1 79 ? -9.012 -10.658 1.083 1.00 85.62 79 ALA A N 1
ATOM 631 C CA . ALA A 1 79 ? -9.835 -9.463 1.177 1.00 85.62 79 ALA A CA 1
ATOM 632 C C . ALA A 1 79 ? -10.474 -9.133 -0.184 1.00 85.62 79 ALA A C 1
ATOM 634 O O . ALA A 1 79 ? -9.909 -9.432 -1.244 1.00 85.62 79 ALA A O 1
ATOM 635 N N . ILE A 1 80 ? -11.649 -8.505 -0.124 1.00 85.06 80 ILE A N 1
ATOM 636 C CA . ILE A 1 80 ? -12.406 -7.986 -1.267 1.00 85.06 80 ILE A CA 1
ATOM 637 C C . ILE A 1 80 ? -12.350 -6.466 -1.194 1.00 85.06 80 ILE A C 1
ATOM 639 O O . ILE A 1 80 ? -12.603 -5.897 -0.131 1.00 85.06 80 ILE A O 1
ATOM 643 N N . ASN A 1 81 ? -12.036 -5.814 -2.311 1.00 86.25 81 ASN A N 1
ATOM 644 C CA . ASN A 1 81 ? -12.105 -4.361 -2.392 1.00 86.25 81 ASN A CA 1
ATOM 645 C C . ASN A 1 81 ? -13.566 -3.928 -2.634 1.00 86.25 81 ASN A C 1
ATOM 647 O O . ASN A 1 81 ? -14.135 -4.335 -3.651 1.00 86.25 81 ASN A O 1
ATOM 651 N N . PRO A 1 82 ? -14.203 -3.133 -1.748 1.00 83.06 82 PRO A N 1
ATOM 652 C CA . PRO A 1 82 ? -15.610 -2.772 -1.898 1.00 83.06 82 PRO A CA 1
ATOM 653 C C . PRO A 1 82 ? -15.885 -1.794 -3.048 1.00 83.06 82 PRO A C 1
ATOM 655 O O . PRO A 1 82 ? -17.046 -1.654 -3.428 1.00 83.06 82 PRO A O 1
ATOM 658 N N . THR A 1 83 ? -14.859 -1.144 -3.617 1.00 75.38 83 THR A N 1
ATOM 659 C CA . THR A 1 83 ? -14.970 -0.351 -4.860 1.00 75.38 83 THR A CA 1
ATOM 660 C C . THR A 1 83 ? -14.905 -1.218 -6.126 1.00 75.38 83 THR A C 1
ATOM 662 O O . THR A 1 83 ? -15.012 -0.693 -7.229 1.00 75.38 83 THR A O 1
ATOM 665 N N . GLU A 1 84 ? -14.712 -2.534 -5.970 1.00 71.50 84 GLU A N 1
ATOM 666 C CA . GLU A 1 84 ? -14.471 -3.532 -7.025 1.00 71.50 84 GLU A CA 1
ATOM 667 C C . GLU A 1 84 ? -13.168 -3.322 -7.835 1.00 71.50 84 GLU A C 1
ATOM 669 O O . GLU A 1 84 ? -12.854 -4.135 -8.704 1.00 71.50 84 GLU A O 1
ATOM 674 N N . GLN A 1 85 ? -12.355 -2.313 -7.489 1.00 68.56 85 GLN A N 1
ATOM 675 C CA . GLN A 1 85 ? -11.077 -1.980 -8.131 1.00 68.56 85 GLN A CA 1
ATOM 676 C C . GLN A 1 85 ? -10.122 -3.183 -8.234 1.00 68.56 85 GLN A C 1
ATOM 678 O O . GLN A 1 85 ? -9.951 -3.958 -7.286 1.00 68.56 85 GLN A O 1
ATOM 683 N N . LEU A 1 86 ? -9.468 -3.299 -9.394 1.00 71.00 86 LEU A N 1
ATOM 684 C CA . LEU A 1 86 ? -8.501 -4.339 -9.728 1.00 71.00 86 LEU A CA 1
ATOM 685 C C . LEU A 1 86 ? -7.324 -3.741 -10.519 1.00 71.00 86 LEU A C 1
ATOM 687 O O . LEU A 1 86 ? -7.506 -2.906 -11.405 1.00 71.00 86 LEU A O 1
ATOM 691 N N . ASP A 1 87 ? -6.119 -4.181 -10.181 1.00 67.62 87 ASP A N 1
ATOM 692 C CA . ASP A 1 87 ? -4.885 -3.951 -10.924 1.00 67.62 87 ASP A CA 1
ATOM 693 C C . ASP A 1 87 ? -4.510 -5.237 -11.672 1.00 67.62 87 ASP A C 1
ATOM 695 O O . ASP A 1 87 ? -4.364 -6.301 -11.062 1.00 67.62 87 ASP A O 1
ATOM 699 N N . GLU A 1 88 ? -4.381 -5.130 -12.993 1.00 69.56 88 GLU A N 1
ATOM 700 C CA . GLU A 1 88 ? -3.979 -6.221 -13.890 1.00 69.56 88 GLU A CA 1
ATOM 701 C C . GLU A 1 88 ? -2.598 -5.975 -14.531 1.00 69.56 88 GLU A C 1
ATOM 703 O O . GLU A 1 88 ? -2.143 -6.763 -15.361 1.00 69.56 88 GLU A O 1
ATOM 708 N N . SER A 1 89 ? -1.904 -4.893 -14.148 1.00 63.88 89 SER A N 1
ATOM 709 C CA . SER A 1 89 ? -0.600 -4.503 -14.708 1.00 63.88 89 SER A CA 1
ATOM 710 C C . SER A 1 89 ? 0.522 -5.495 -14.376 1.00 63.88 89 SER A C 1
ATOM 712 O O . SER A 1 89 ? 1.502 -5.617 -15.116 1.00 63.88 89 SER A O 1
ATOM 714 N N . LEU A 1 90 ? 0.353 -6.256 -13.290 1.00 70.12 90 LEU A N 1
ATOM 715 C CA . LEU A 1 90 ? 1.191 -7.386 -12.908 1.00 70.12 90 LEU A CA 1
ATOM 716 C C . LEU A 1 90 ? 0.389 -8.692 -12.993 1.00 70.12 90 LEU A C 1
ATOM 718 O O . LEU A 1 90 ? -0.697 -8.813 -12.433 1.00 70.12 90 LEU A O 1
ATOM 722 N N . SER A 1 91 ? 0.966 -9.698 -13.658 1.00 71.56 91 SER A N 1
ATOM 723 C CA . SER A 1 91 ? 0.334 -11.008 -13.874 1.00 71.56 91 SER A CA 1
ATOM 724 C C . SER A 1 91 ? -0.172 -11.657 -12.577 1.00 71.56 91 SER A C 1
ATOM 726 O O . SER A 1 91 ? 0.558 -11.776 -11.587 1.00 71.56 91 SER A O 1
ATOM 728 N N . PHE A 1 92 ? -1.399 -12.187 -12.625 1.00 73.81 92 PHE A N 1
ATOM 729 C CA . PHE A 1 92 ? -1.961 -13.009 -11.552 1.00 73.81 92 PHE A CA 1
ATOM 730 C C . PHE A 1 92 ? -1.199 -14.336 -11.340 1.00 73.81 92 PHE A C 1
ATOM 732 O O . PHE A 1 92 ? -1.200 -14.872 -10.230 1.00 73.81 92 PHE A O 1
ATOM 739 N N . ASP A 1 93 ? -0.481 -14.827 -12.357 1.00 81.31 93 ASP A N 1
ATOM 740 C CA . ASP A 1 93 ? 0.516 -15.895 -12.212 1.00 81.31 93 ASP A CA 1
ATOM 741 C C . ASP A 1 93 ? 1.893 -15.307 -11.843 1.00 81.31 93 ASP A C 1
ATOM 743 O O . ASP A 1 93 ? 2.639 -14.817 -12.704 1.00 81.31 93 ASP A O 1
ATOM 747 N N . VAL A 1 94 ? 2.225 -15.356 -10.546 1.00 88.06 94 VAL A N 1
ATOM 748 C CA . VAL A 1 94 ? 3.560 -15.030 -10.011 1.00 88.06 94 VAL A CA 1
ATOM 749 C C . VAL A 1 94 ? 4.432 -16.277 -10.091 1.00 88.06 94 VAL A C 1
ATOM 751 O O . VAL A 1 94 ? 4.579 -17.036 -9.134 1.00 88.06 94 VAL A O 1
ATOM 754 N N . ASN A 1 95 ? 4.991 -16.502 -11.273 1.00 90.50 95 ASN A N 1
ATOM 755 C CA . ASN A 1 95 ? 5.740 -17.702 -11.609 1.00 90.50 95 ASN A CA 1
ATOM 756 C C . ASN A 1 95 ? 7.226 -17.573 -11.205 1.00 90.50 95 ASN A C 1
ATOM 758 O O . ASN A 1 95 ? 7.955 -16.791 -11.826 1.00 90.50 95 ASN A O 1
ATOM 762 N N . PRO A 1 96 ? 7.745 -18.354 -10.233 1.00 93.12 96 PRO A N 1
ATOM 763 C CA . PRO A 1 96 ? 9.096 -18.132 -9.711 1.00 93.12 96 PRO A CA 1
ATOM 764 C C . PRO A 1 96 ? 10.239 -18.301 -10.726 1.00 93.12 96 PRO A C 1
ATOM 766 O O . PRO A 1 96 ? 11.351 -17.832 -10.487 1.00 93.12 96 PRO A O 1
ATOM 769 N N . ARG A 1 97 ? 9.985 -18.937 -11.882 1.00 92.75 97 ARG A N 1
ATOM 770 C CA . ARG A 1 97 ? 10.971 -19.066 -12.969 1.00 92.75 97 ARG A CA 1
ATOM 771 C C . ARG A 1 97 ? 11.134 -17.759 -13.746 1.00 92.75 97 ARG A C 1
ATOM 773 O O . ARG A 1 97 ? 12.262 -17.369 -14.061 1.00 92.75 97 ARG A O 1
ATOM 780 N N . THR A 1 98 ? 10.026 -17.077 -14.036 1.00 92.88 98 THR A N 1
ATOM 781 C CA . THR A 1 98 ? 9.977 -15.855 -14.858 1.00 92.88 98 THR A CA 1
ATOM 782 C C . THR A 1 98 ? 9.905 -14.564 -14.044 1.00 92.88 98 THR A C 1
ATOM 784 O O . THR A 1 98 ? 9.932 -13.493 -14.638 1.00 92.88 98 THR A O 1
ATOM 787 N N . TRP A 1 99 ? 9.876 -14.638 -12.711 1.00 95.31 99 TRP A N 1
ATOM 788 C CA . TRP A 1 99 ? 9.928 -13.495 -11.791 1.00 95.31 99 TRP A CA 1
ATOM 789 C C . TRP A 1 99 ? 11.240 -13.456 -10.988 1.00 95.31 99 TRP A C 1
ATOM 791 O O . TRP A 1 99 ? 11.945 -14.461 -10.864 1.00 95.31 99 TRP A O 1
ATOM 801 N N . ARG A 1 100 ? 11.589 -12.301 -10.413 1.00 95.69 100 ARG A N 1
ATOM 802 C CA . ARG A 1 100 ? 12.753 -12.114 -9.526 1.00 95.69 100 ARG A CA 1
ATOM 803 C C . ARG A 1 100 ? 12.370 -11.367 -8.257 1.00 95.69 100 ARG A C 1
ATOM 805 O O . ARG A 1 100 ? 11.441 -10.565 -8.275 1.00 95.69 100 ARG A O 1
ATOM 812 N N . LYS A 1 101 ? 13.123 -11.625 -7.185 1.00 97.06 101 LYS A N 1
ATOM 813 C CA . LYS A 1 101 ? 13.102 -10.840 -5.951 1.00 97.06 101 LYS A CA 1
ATOM 814 C C . LYS A 1 101 ? 14.145 -9.734 -6.062 1.00 97.06 101 LYS A C 1
ATOM 816 O O . LYS A 1 101 ? 15.332 -10.029 -6.153 1.00 97.06 101 LYS A O 1
ATOM 821 N N . ILE A 1 102 ? 13.705 -8.486 -6.037 1.00 95.19 102 ILE A N 1
ATOM 822 C CA . ILE A 1 102 ? 14.562 -7.302 -6.104 1.00 95.19 102 ILE A CA 1
ATOM 823 C C . ILE A 1 102 ? 14.608 -6.687 -4.709 1.00 95.19 102 ILE A C 1
ATOM 825 O O . ILE A 1 102 ? 13.549 -6.426 -4.140 1.00 95.19 102 ILE A O 1
ATOM 829 N N . THR A 1 103 ? 15.801 -6.451 -4.165 1.00 96.06 103 THR A N 1
ATOM 830 C CA . THR A 1 103 ? 15.978 -5.614 -2.969 1.00 96.06 103 THR A CA 1
ATOM 831 C C . THR A 1 103 ? 16.520 -4.256 -3.391 1.00 96.06 103 THR A C 1
ATOM 833 O O . THR A 1 103 ? 17.511 -4.166 -4.118 1.00 96.06 103 THR A O 1
ATOM 836 N N . LEU A 1 104 ? 15.859 -3.212 -2.909 1.00 93.44 104 LEU A N 1
ATOM 837 C CA . LEU A 1 104 ? 16.086 -1.808 -3.210 1.00 93.44 104 LEU A CA 1
ATOM 838 C C . LEU A 1 104 ? 16.311 -1.053 -1.905 1.00 93.44 104 LEU A C 1
ATOM 840 O O . LEU A 1 104 ? 15.677 -1.359 -0.889 1.00 93.44 104 LEU A O 1
ATOM 844 N N . LYS A 1 105 ? 17.194 -0.059 -1.928 1.00 93.62 105 LYS A N 1
ATOM 845 C CA . LYS A 1 105 ? 17.515 0.718 -0.733 1.00 93.62 105 LYS A CA 1
ATOM 846 C C . LYS A 1 105 ? 17.803 2.174 -1.042 1.00 93.62 105 LYS A C 1
ATOM 848 O O . LYS A 1 105 ? 18.425 2.483 -2.052 1.00 93.62 105 LYS A O 1
ATOM 853 N N . THR A 1 106 ? 17.386 3.050 -0.140 1.00 89.19 106 THR A N 1
ATOM 854 C CA . THR A 1 106 ? 17.685 4.481 -0.176 1.00 89.19 106 THR A CA 1
ATOM 855 C C . THR A 1 106 ? 18.352 4.916 1.136 1.00 89.19 106 THR A C 1
ATOM 857 O O . THR A 1 106 ? 18.785 4.083 1.937 1.00 89.19 106 THR A O 1
ATOM 860 N N . SER A 1 107 ? 18.435 6.226 1.379 1.00 86.44 107 SER A N 1
ATOM 861 C CA . SER A 1 107 ? 18.884 6.777 2.661 1.00 86.44 107 SER A CA 1
ATOM 862 C C . SER A 1 107 ? 17.961 6.431 3.847 1.00 86.44 107 SER A C 1
ATOM 864 O O . SER A 1 107 ? 18.439 6.325 4.978 1.00 86.44 107 SER A O 1
ATOM 866 N N . GLN A 1 108 ? 16.660 6.235 3.597 1.00 85.62 108 GLN A N 1
ATOM 867 C CA . GLN A 1 108 ? 15.617 6.054 4.622 1.00 85.62 108 GLN A CA 1
ATOM 868 C C . GLN A 1 108 ? 14.740 4.810 4.404 1.00 85.62 108 GLN A C 1
ATOM 870 O O . GLN A 1 108 ? 14.130 4.316 5.357 1.00 85.62 108 GLN A O 1
ATOM 875 N N . HIS A 1 109 ? 14.705 4.286 3.177 1.00 88.25 109 HIS A N 1
ATOM 876 C CA . HIS A 1 109 ? 13.785 3.243 2.738 1.00 88.25 109 HIS A CA 1
ATOM 877 C C . HIS A 1 109 ? 14.513 1.924 2.453 1.00 88.25 109 HIS A C 1
ATOM 879 O O . HIS A 1 109 ? 15.568 1.902 1.818 1.00 88.25 109 HIS A O 1
ATOM 885 N N . GLU A 1 110 ? 13.919 0.807 2.871 1.00 93.38 110 GLU A N 1
ATOM 886 C CA . GLU A 1 110 ? 14.251 -0.526 2.357 1.00 93.38 110 GLU A CA 1
ATOM 887 C C . GLU A 1 110 ? 12.988 -1.137 1.748 1.00 93.38 110 GLU A C 1
ATOM 889 O O . GLU A 1 110 ? 11.924 -1.170 2.375 1.00 93.38 110 GLU A O 1
ATOM 894 N N . VAL A 1 111 ? 13.097 -1.569 0.493 1.00 92.81 111 VAL A N 1
ATOM 895 C CA . VAL A 1 111 ? 11.973 -2.032 -0.322 1.00 92.81 111 VAL A CA 1
ATOM 896 C C . VAL A 1 111 ? 12.353 -3.343 -0.992 1.00 92.81 111 VAL A C 1
ATOM 898 O O . VAL A 1 111 ? 13.435 -3.486 -1.557 1.00 92.81 111 VAL A O 1
ATOM 901 N N . VAL A 1 112 ? 11.461 -4.323 -0.932 1.00 95.50 112 VAL A N 1
ATOM 902 C CA . VAL A 1 112 ? 11.658 -5.639 -1.539 1.00 95.50 112 VAL A CA 1
ATOM 903 C C . VAL A 1 112 ? 10.455 -5.942 -2.413 1.00 95.50 112 VAL A C 1
ATOM 905 O O . VAL A 1 112 ? 9.334 -5.929 -1.915 1.00 95.50 112 VAL A O 1
ATOM 908 N N . LEU A 1 113 ? 10.684 -6.229 -3.694 1.00 93.88 113 LEU A N 1
ATOM 909 C CA . LEU A 1 113 ? 9.637 -6.452 -4.694 1.00 93.88 113 LEU A CA 1
ATOM 910 C C . LEU A 1 113 ? 9.790 -7.810 -5.380 1.00 93.88 113 LEU A C 1
ATOM 912 O O . LEU A 1 113 ? 10.903 -8.299 -5.585 1.00 93.88 113 LEU A O 1
ATOM 916 N N . LEU A 1 114 ? 8.671 -8.374 -5.823 1.00 94.12 114 LEU A N 1
ATOM 917 C CA . LEU A 1 114 ? 8.607 -9.352 -6.900 1.00 94.12 114 LEU A CA 1
ATOM 918 C C . LEU A 1 114 ? 8.196 -8.637 -8.179 1.00 94.12 114 LEU A C 1
ATOM 920 O O . LEU A 1 114 ? 7.175 -7.948 -8.220 1.00 94.12 114 LEU A O 1
ATOM 924 N N . ARG A 1 115 ? 8.982 -8.825 -9.238 1.00 91.88 115 ARG A N 1
ATOM 925 C CA . ARG A 1 115 ? 8.659 -8.344 -10.586 1.00 91.88 115 ARG A CA 1
ATOM 926 C C . ARG A 1 115 ? 9.017 -9.401 -11.640 1.00 91.88 115 ARG A C 1
ATOM 928 O O . ARG A 1 115 ? 9.933 -10.198 -11.404 1.00 91.88 115 ARG A O 1
ATOM 935 N N . PRO A 1 116 ? 8.335 -9.427 -12.798 1.00 91.62 116 PRO A N 1
ATOM 936 C CA . PRO A 1 116 ? 8.739 -10.241 -13.942 1.00 91.62 116 PRO A CA 1
ATOM 937 C C . PRO A 1 116 ? 10.172 -9.944 -14.414 1.00 91.62 116 PRO A C 1
ATOM 939 O O . PRO A 1 116 ? 10.682 -8.836 -14.269 1.00 91.62 116 PRO A O 1
ATOM 942 N N . VAL A 1 117 ? 10.820 -10.917 -15.054 1.00 90.38 117 VAL A N 1
ATOM 943 C CA . VAL A 1 117 ? 12.134 -10.746 -15.701 1.00 90.38 117 VAL A CA 1
ATOM 944 C C . VAL A 1 117 ? 12.055 -9.768 -16.881 1.00 90.38 117 VAL A C 1
ATOM 946 O O . VAL A 1 117 ? 13.031 -9.075 -17.148 1.00 90.38 117 VAL A O 1
ATOM 949 N N . THR A 1 118 ? 10.906 -9.663 -17.557 1.00 85.94 118 THR A N 1
ATOM 950 C CA . THR A 1 118 ? 10.655 -8.617 -18.565 1.00 85.94 118 THR A CA 1
ATOM 951 C C . THR A 1 118 ? 10.782 -7.233 -17.937 1.00 85.94 118 THR A C 1
ATOM 953 O O . THR A 1 118 ? 11.660 -6.476 -18.338 1.00 85.94 118 THR A O 1
ATOM 956 N N . TRP A 1 119 ? 10.046 -6.987 -16.847 1.00 86.31 119 TRP A N 1
ATOM 957 C CA . TRP A 1 119 ? 10.127 -5.760 -16.055 1.00 86.31 119 TRP A CA 1
ATOM 958 C C . TRP A 1 119 ? 11.570 -5.458 -15.612 1.00 86.31 119 TRP A C 1
ATOM 960 O O . TRP A 1 119 ? 12.064 -4.358 -15.844 1.00 86.31 119 TRP A O 1
ATOM 970 N N . VAL A 1 120 ? 12.296 -6.444 -15.062 1.00 85.12 120 VAL A N 1
ATOM 971 C CA . VAL A 1 120 ? 13.714 -6.292 -14.656 1.00 85.12 120 VAL A CA 1
ATOM 972 C C . VAL A 1 120 ? 14.596 -5.824 -15.820 1.00 85.12 120 VAL A C 1
ATOM 974 O O . VAL A 1 120 ? 15.444 -4.951 -15.637 1.00 85.12 120 VAL A O 1
ATOM 977 N N . ASN A 1 121 ? 14.392 -6.386 -17.014 1.00 83.25 121 ASN A N 1
ATOM 978 C CA . ASN A 1 121 ? 15.180 -6.072 -18.205 1.00 83.25 121 ASN A CA 1
ATOM 979 C C . ASN A 1 121 ? 14.804 -4.715 -18.823 1.00 83.25 121 ASN A C 1
ATOM 981 O O . ASN A 1 121 ? 15.693 -3.975 -19.234 1.00 83.25 121 ASN A O 1
ATOM 985 N N . GLU A 1 122 ? 13.514 -4.376 -18.868 1.00 78.31 122 GLU A N 1
ATOM 986 C CA . GLU A 1 122 ? 12.995 -3.069 -19.308 1.00 78.31 122 GLU A CA 1
ATOM 987 C C . GLU A 1 122 ? 13.558 -1.938 -18.442 1.00 78.31 122 GLU A C 1
ATOM 989 O O . GLU A 1 122 ? 13.997 -0.908 -18.951 1.00 78.31 122 GLU A O 1
ATOM 994 N N . HIS A 1 123 ? 13.640 -2.182 -17.134 1.00 74.88 123 HIS A N 1
ATOM 995 C CA . HIS A 1 123 ? 14.211 -1.270 -16.149 1.00 74.88 123 HIS A CA 1
ATOM 996 C C . HIS A 1 123 ? 15.732 -1.448 -16.000 1.00 74.88 123 HIS A C 1
ATOM 998 O O . HIS A 1 123 ? 16.308 -0.926 -15.053 1.00 74.88 123 HIS A O 1
ATOM 1004 N N . LEU A 1 124 ? 16.390 -2.186 -16.910 1.00 72.62 124 LEU A N 1
ATOM 1005 C CA . LEU A 1 124 ? 17.847 -2.408 -16.989 1.00 72.62 124 LEU A CA 1
ATOM 1006 C C . LEU A 1 124 ? 18.514 -2.793 -15.650 1.00 72.62 124 LEU A C 1
ATOM 1008 O O . LEU A 1 124 ? 19.717 -2.578 -15.448 1.00 72.62 124 LEU A O 1
ATOM 1012 N N . ALA A 1 125 ? 17.734 -3.367 -14.735 1.00 78.62 125 ALA A N 1
ATOM 1013 C CA . ALA A 1 125 ? 18.072 -3.457 -13.329 1.00 78.62 125 ALA A CA 1
ATOM 1014 C C . ALA A 1 125 ? 19.144 -4.524 -13.103 1.00 78.62 125 ALA A C 1
ATOM 1016 O O . ALA A 1 125 ? 19.043 -5.659 -13.572 1.00 78.62 125 ALA A O 1
ATOM 1017 N N . HIS A 1 126 ? 20.188 -4.159 -12.367 1.00 85.44 126 HIS A N 1
ATOM 1018 C CA . HIS A 1 126 ? 21.261 -5.069 -11.987 1.00 85.44 126 HIS A CA 1
ATOM 1019 C C . HIS A 1 126 ? 21.893 -4.656 -10.659 1.00 85.44 126 HIS A C 1
ATOM 1021 O O . HIS A 1 126 ? 21.827 -3.495 -10.269 1.00 85.44 126 HIS A O 1
ATOM 1027 N N . GLU A 1 127 ? 22.524 -5.597 -9.964 1.00 91.31 127 GLU A N 1
ATOM 1028 C CA . GLU A 1 127 ? 23.127 -5.331 -8.653 1.00 91.31 127 GLU A CA 1
ATOM 1029 C C . GLU A 1 127 ? 24.196 -4.224 -8.750 1.00 91.31 127 GLU A C 1
ATOM 1031 O O . GLU A 1 127 ? 25.058 -4.262 -9.643 1.00 91.31 127 GLU A O 1
ATOM 1036 N N . GLY A 1 128 ? 24.084 -3.219 -7.874 1.00 89.19 128 GLY A N 1
ATOM 1037 C CA . GLY A 1 128 ? 24.896 -1.996 -7.874 1.00 89.19 128 GLY A CA 1
ATOM 1038 C C . GLY A 1 128 ? 24.492 -0.934 -8.912 1.00 89.19 128 GLY A C 1
ATOM 1039 O O . GLY A 1 128 ? 25.212 0.047 -9.088 1.00 89.19 128 GLY A O 1
ATOM 1040 N N . SER A 1 129 ? 23.375 -1.110 -9.628 1.00 87.38 129 SER A N 1
ATOM 1041 C CA . SER A 1 129 ? 22.751 -0.025 -10.407 1.00 87.38 129 SER A CA 1
ATOM 1042 C C . SER A 1 129 ? 21.846 0.837 -9.525 1.00 87.38 129 SER A C 1
ATOM 1044 O O . SER A 1 129 ? 21.442 0.412 -8.445 1.00 87.38 129 SER A O 1
ATOM 1046 N N . SER A 1 130 ? 21.502 2.038 -9.993 1.00 85.44 130 SER A N 1
ATOM 1047 C CA . SER A 1 130 ? 20.488 2.879 -9.355 1.00 85.44 130 SER A CA 1
ATOM 1048 C C . SER A 1 130 ? 19.301 3.105 -10.289 1.00 85.44 130 SER A C 1
ATOM 1050 O O . SER A 1 130 ? 19.465 3.204 -11.508 1.00 85.44 130 SER A O 1
ATOM 1052 N N . MET A 1 131 ? 18.111 3.175 -9.699 1.00 81.31 131 MET A N 1
ATOM 1053 C CA . MET A 1 131 ? 16.847 3.472 -10.363 1.00 81.31 131 MET A CA 1
ATOM 1054 C C . MET A 1 131 ? 16.072 4.513 -9.561 1.00 81.31 131 MET A C 1
ATOM 1056 O O . MET A 1 131 ? 16.118 4.483 -8.334 1.00 81.31 131 MET A O 1
ATOM 1060 N N . MET A 1 132 ? 15.335 5.403 -10.230 1.00 73.94 132 MET A N 1
ATOM 1061 C CA . MET A 1 132 ? 14.323 6.210 -9.540 1.00 73.94 132 MET A CA 1
ATOM 1062 C C . MET A 1 132 ? 13.304 5.260 -8.920 1.00 73.94 132 MET A C 1
ATOM 1064 O O . MET A 1 132 ? 12.754 4.430 -9.643 1.00 73.94 132 MET A O 1
ATOM 1068 N N . LEU A 1 133 ? 13.090 5.361 -7.610 1.00 77.62 133 LEU A N 1
ATOM 1069 C CA . LEU A 1 133 ? 12.059 4.640 -6.879 1.00 77.62 133 LEU A CA 1
ATOM 1070 C C . LEU A 1 133 ? 10.955 5.639 -6.539 1.00 77.62 133 LEU A C 1
ATOM 1072 O O . LEU A 1 133 ? 11.144 6.502 -5.688 1.00 77.62 133 LEU A O 1
ATOM 1076 N N . VAL A 1 134 ? 9.816 5.500 -7.213 1.00 69.12 134 VAL A N 1
ATOM 1077 C CA . VAL A 1 134 ? 8.628 6.327 -6.994 1.00 69.12 134 VAL A CA 1
ATOM 1078 C C . VAL A 1 134 ? 7.555 5.458 -6.340 1.00 69.12 134 VAL A C 1
ATOM 1080 O O . VAL A 1 134 ? 6.987 4.569 -6.982 1.00 69.12 134 VAL A O 1
ATOM 1083 N N . VAL A 1 135 ? 7.324 5.698 -5.047 1.00 72.62 135 VAL A N 1
ATOM 1084 C CA . VAL A 1 135 ? 6.277 5.087 -4.204 1.00 72.62 135 VAL A CA 1
ATOM 1085 C C . VAL A 1 135 ? 5.606 6.217 -3.415 1.00 72.62 135 VAL A C 1
ATOM 1087 O O . VAL A 1 135 ? 5.943 6.453 -2.246 1.00 72.62 135 VAL A O 1
ATOM 1090 N N . PRO A 1 136 ? 4.718 6.985 -4.067 1.00 63.75 136 PRO A N 1
ATOM 1091 C CA . PRO A 1 136 ? 4.179 8.225 -3.514 1.00 63.75 136 PRO A CA 1
ATOM 1092 C C . PRO A 1 136 ? 3.452 8.041 -2.169 1.00 63.75 136 PRO A C 1
ATOM 1094 O O . PRO A 1 136 ? 3.554 8.887 -1.288 1.00 63.75 136 PRO A O 1
ATOM 1097 N N . GLU A 1 137 ? 2.842 6.872 -1.953 1.00 64.19 137 GLU A N 1
ATOM 1098 C CA . GLU A 1 137 ? 2.163 6.433 -0.717 1.00 64.19 137 GLU A CA 1
ATOM 1099 C C . GLU A 1 137 ? 3.033 6.531 0.539 1.00 64.19 137 GLU A C 1
ATOM 1101 O O . GLU A 1 137 ? 2.539 6.635 1.665 1.00 64.19 137 GLU A O 1
ATOM 1106 N N . LEU A 1 138 ? 4.342 6.425 0.333 1.00 68.69 138 LEU A N 1
ATOM 1107 C CA . LEU A 1 138 ? 5.372 6.390 1.358 1.00 68.69 138 LEU A CA 1
ATOM 1108 C C . LEU A 1 138 ? 6.285 7.625 1.279 1.00 68.69 138 LEU A C 1
ATOM 1110 O O . LEU A 1 138 ? 7.318 7.647 1.940 1.00 68.69 138 LEU A O 1
ATOM 1114 N N . GLY A 1 139 ? 5.928 8.629 0.468 1.00 69.88 139 GLY A N 1
ATOM 1115 C CA . GLY A 1 139 ? 6.738 9.828 0.238 1.00 69.88 139 GLY A CA 1
ATOM 1116 C C . GLY A 1 139 ? 8.049 9.566 -0.512 1.00 69.88 139 GLY A C 1
ATOM 1117 O O . GLY A 1 139 ? 8.983 10.355 -0.386 1.00 69.88 139 GLY A O 1
ATOM 1118 N N . ILE A 1 140 ? 8.155 8.457 -1.256 1.00 72.88 140 ILE A N 1
ATOM 1119 C CA . ILE A 1 140 ? 9.389 8.093 -1.965 1.00 72.88 140 ILE A CA 1
ATOM 1120 C C . ILE A 1 140 ? 9.331 8.619 -3.402 1.00 72.88 140 ILE A C 1
ATOM 1122 O O . ILE A 1 140 ? 8.566 8.104 -4.213 1.00 72.88 140 ILE A O 1
ATOM 1126 N N . ASP A 1 141 ? 10.178 9.598 -3.713 1.00 73.31 141 ASP A N 1
ATOM 1127 C CA . ASP A 1 141 ? 10.620 9.952 -5.070 1.00 73.31 141 ASP A CA 1
ATOM 1128 C C . ASP A 1 141 ? 12.130 10.248 -5.015 1.00 73.31 141 ASP A C 1
ATOM 1130 O O . ASP A 1 141 ? 12.584 11.393 -4.984 1.00 73.31 141 ASP A O 1
ATOM 1134 N N . GLU A 1 142 ? 12.932 9.189 -4.875 1.00 77.69 142 GLU A N 1
ATOM 1135 C CA . GLU A 1 142 ? 14.393 9.291 -4.768 1.00 77.69 142 GLU A CA 1
ATOM 1136 C C . GLU A 1 142 ? 15.106 8.153 -5.530 1.00 77.69 142 GLU A C 1
ATOM 1138 O O . GLU A 1 142 ? 14.529 7.081 -5.747 1.00 77.69 142 GLU A O 1
ATOM 1143 N N . PRO A 1 143 ? 16.373 8.336 -5.951 1.00 83.19 143 PRO A N 1
ATOM 1144 C CA . PRO A 1 143 ? 17.174 7.249 -6.500 1.00 83.19 143 PRO A CA 1
ATOM 1145 C C . PRO A 1 143 ? 17.441 6.163 -5.445 1.00 83.19 143 PRO A C 1
ATOM 1147 O O . PRO A 1 143 ? 18.135 6.395 -4.455 1.00 83.19 143 PRO A O 1
ATOM 1150 N N . ALA A 1 144 ? 16.945 4.951 -5.687 1.00 89.12 144 ALA A N 1
ATOM 1151 C CA . ALA A 1 144 ? 17.297 3.760 -4.925 1.00 89.12 144 ALA A CA 1
ATOM 1152 C C . ALA A 1 144 ? 18.498 3.037 -5.548 1.00 89.12 144 ALA A C 1
ATOM 1154 O O . ALA A 1 144 ? 18.668 3.015 -6.770 1.00 89.12 144 ALA A O 1
ATOM 1155 N N . GLU A 1 145 ? 19.313 2.397 -4.714 1.00 93.44 145 GLU A N 1
ATOM 1156 C CA . GLU A 1 145 ? 20.278 1.378 -5.125 1.00 93.44 145 GLU A CA 1
ATOM 1157 C C . GLU A 1 145 ? 19.565 0.029 -5.286 1.00 93.44 145 GLU A C 1
ATOM 1159 O O . GLU A 1 145 ? 18.840 -0.418 -4.393 1.00 93.44 145 GLU A O 1
ATOM 1164 N N . VAL A 1 146 ? 19.813 -0.655 -6.403 1.00 94.56 146 VAL A N 1
ATOM 1165 C CA . VAL A 1 146 ? 19.468 -2.066 -6.600 1.00 94.56 146 VAL A CA 1
ATOM 1166 C C . VAL A 1 146 ? 20.504 -2.910 -5.857 1.00 94.56 146 VAL A C 1
ATOM 1168 O O . VAL A 1 146 ? 21.510 -3.341 -6.424 1.00 94.56 146 VAL A O 1
ATOM 1171 N N . VAL A 1 147 ? 20.255 -3.124 -4.564 1.00 96.06 147 VAL A N 1
ATOM 1172 C CA . VAL A 1 147 ? 21.137 -3.879 -3.662 1.00 96.06 147 VAL A CA 1
ATOM 1173 C C . VAL A 1 147 ? 21.274 -5.330 -4.116 1.00 96.06 147 VAL A C 1
ATOM 1175 O O . VAL A 1 147 ? 22.369 -5.885 -4.052 1.00 96.06 147 VAL A O 1
ATOM 1178 N N . SER A 1 148 ? 20.185 -5.963 -4.573 1.00 96.12 148 SER A N 1
ATOM 1179 C CA . SER A 1 148 ? 20.261 -7.333 -5.092 1.00 96.12 148 SER A CA 1
ATOM 1180 C C . SER A 1 148 ? 19.112 -7.747 -6.020 1.00 96.12 148 SER A C 1
ATOM 1182 O O . SER A 1 148 ? 18.010 -7.198 -5.952 1.00 96.12 148 SER A O 1
ATOM 1184 N N . ILE A 1 149 ? 19.358 -8.752 -6.874 1.00 95.06 149 ILE A N 1
ATOM 1185 C CA . ILE A 1 149 ? 18.352 -9.394 -7.741 1.00 95.06 149 ILE A CA 1
ATOM 1186 C C . ILE A 1 149 ? 18.462 -10.917 -7.625 1.00 95.06 149 ILE A C 1
ATOM 1188 O O . ILE A 1 149 ? 19.223 -11.581 -8.328 1.00 95.06 149 ILE A O 1
ATOM 1192 N N . TRP A 1 150 ? 17.652 -11.479 -6.737 1.00 96.56 150 TRP A N 1
ATOM 1193 C CA . TRP A 1 150 ? 17.635 -12.900 -6.405 1.00 96.56 150 TRP A CA 1
ATOM 1194 C C . TRP A 1 150 ? 16.549 -13.649 -7.195 1.00 96.56 150 TRP A C 1
ATOM 1196 O O . TRP A 1 150 ? 15.605 -13.036 -7.714 1.00 96.56 150 TRP A O 1
ATOM 1206 N N . PRO A 1 151 ? 16.628 -14.991 -7.285 1.00 96.75 151 PRO A N 1
ATOM 1207 C CA . PRO A 1 151 ? 15.492 -15.807 -7.699 1.00 96.75 151 PRO A CA 1
ATOM 1208 C C . PRO A 1 151 ? 14.230 -15.427 -6.915 1.00 96.75 151 PRO A C 1
ATOM 1210 O O . PRO A 1 151 ? 14.298 -15.111 -5.724 1.00 96.75 151 PRO A O 1
ATOM 1213 N N . CYS A 1 152 ? 13.072 -15.449 -7.574 1.00 96.06 152 CYS A N 1
ATOM 1214 C CA . CYS A 1 152 ? 11.805 -15.315 -6.865 1.00 96.06 152 CYS A CA 1
ATOM 1215 C C . CYS A 1 152 ? 11.676 -16.469 -5.847 1.00 96.06 152 CYS A C 1
ATOM 1217 O O . CYS A 1 152 ? 11.984 -17.612 -6.198 1.00 96.06 152 CYS A O 1
ATOM 1219 N N . PRO A 1 153 ? 11.240 -16.208 -4.600 1.00 95.06 153 PRO A N 1
ATOM 1220 C CA . PRO A 1 153 ? 10.938 -17.265 -3.647 1.00 95.06 153 PRO A CA 1
ATOM 1221 C C . PRO A 1 153 ? 9.818 -18.178 -4.165 1.00 95.06 153 PRO A C 1
ATOM 1223 O O . PRO A 1 153 ? 9.053 -17.825 -5.064 1.00 95.06 153 PRO A O 1
ATOM 1226 N N . GLU A 1 154 ? 9.711 -19.356 -3.556 1.00 91.44 154 GLU A N 1
ATOM 1227 C CA . GLU A 1 154 ? 8.607 -20.297 -3.751 1.00 91.44 154 GLU A CA 1
ATOM 1228 C C . GLU A 1 154 ? 7.271 -19.641 -3.353 1.00 91.44 154 GLU A C 1
ATOM 1230 O O . GLU A 1 154 ? 6.923 -19.571 -2.171 1.00 91.44 154 GLU A O 1
ATOM 1235 N N . VAL A 1 155 ? 6.520 -19.160 -4.347 1.00 90.38 155 VAL A N 1
ATOM 1236 C CA . VAL A 1 155 ? 5.148 -18.677 -4.163 1.00 90.38 155 VAL A CA 1
ATOM 1237 C C . VAL A 1 155 ? 4.216 -19.879 -4.118 1.00 90.38 155 VAL A C 1
ATOM 1239 O O . VAL A 1 155 ? 4.041 -20.587 -5.111 1.00 90.38 155 VAL A O 1
ATOM 1242 N N . ARG A 1 156 ? 3.621 -20.137 -2.953 1.00 85.44 156 ARG A N 1
ATOM 1243 C CA . ARG A 1 156 ? 2.814 -21.346 -2.751 1.00 85.44 156 ARG A CA 1
ATOM 1244 C C . ARG A 1 156 ? 1.430 -21.240 -3.396 1.00 85.44 156 ARG A C 1
ATOM 1246 O O . ARG A 1 156 ? 0.833 -20.152 -3.399 1.00 85.44 156 ARG A O 1
ATOM 1253 N N . PRO A 1 157 ? 0.871 -22.359 -3.890 1.00 83.44 157 PRO A N 1
ATOM 1254 C CA . PRO A 1 157 ? -0.554 -22.440 -4.177 1.00 83.44 157 PRO A CA 1
ATOM 1255 C C . PRO A 1 157 ? -1.350 -22.279 -2.875 1.00 83.44 157 PRO A C 1
ATOM 1257 O O . PRO A 1 157 ? -0.900 -22.675 -1.801 1.00 83.44 157 PRO A O 1
ATOM 1260 N N . GLY A 1 158 ? -2.531 -21.678 -2.973 1.00 81.19 158 GLY A N 1
ATOM 1261 C CA . GLY A 1 158 ? -3.396 -21.411 -1.830 1.00 81.19 158 GLY A CA 1
ATOM 1262 C C . GLY A 1 158 ? -4.255 -20.173 -2.049 1.00 81.19 158 GLY A C 1
ATOM 1263 O O . GLY A 1 158 ? -4.035 -19.399 -2.981 1.00 81.19 158 GLY A O 1
ATOM 1264 N N . GLU A 1 159 ? -5.241 -19.996 -1.181 1.00 81.56 159 GLU A N 1
ATOM 1265 C CA . GLU A 1 159 ? -6.118 -18.829 -1.191 1.00 81.56 159 GLU A CA 1
ATOM 1266 C C . GLU A 1 159 ? -5.436 -17.588 -0.594 1.00 81.56 159 GLU A C 1
ATOM 1268 O O . GLU A 1 159 ? -4.411 -17.683 0.086 1.00 81.56 159 GLU A O 1
ATOM 1273 N N . GLY A 1 160 ? -6.030 -16.416 -0.827 1.00 87.19 160 GLY A N 1
ATOM 1274 C CA . GLY A 1 1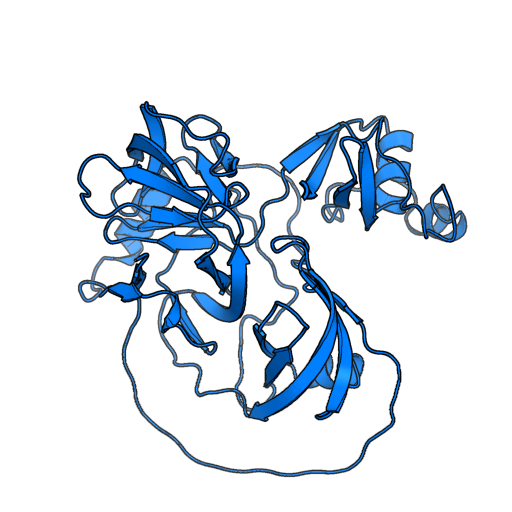60 ? -5.471 -15.135 -0.394 1.00 87.19 160 GLY A CA 1
ATOM 1275 C C . GLY A 1 160 ? -4.561 -14.478 -1.436 1.00 87.19 160 GLY A C 1
ATOM 1276 O O . GLY A 1 160 ? -4.168 -15.094 -2.434 1.00 87.19 160 GLY A O 1
ATOM 1277 N N . ARG A 1 161 ? -4.263 -13.191 -1.224 1.00 88.44 161 ARG A N 1
ATOM 1278 C CA . ARG A 1 161 ? -3.488 -12.362 -2.162 1.00 88.44 161 ARG A CA 1
ATOM 1279 C C . ARG A 1 161 ? -1.992 -12.542 -1.908 1.00 88.44 161 ARG A C 1
ATOM 1281 O O . ARG A 1 161 ? -1.562 -12.558 -0.756 1.00 88.44 161 ARG A O 1
ATOM 1288 N N . ILE A 1 162 ? -1.201 -12.682 -2.971 1.00 92.12 162 ILE A N 1
ATOM 1289 C CA . ILE A 1 162 ? 0.263 -12.777 -2.865 1.00 92.12 162 ILE A CA 1
ATOM 1290 C C . ILE A 1 162 ? 0.820 -11.406 -2.473 1.00 92.12 162 ILE A C 1
ATOM 1292 O O . ILE A 1 162 ? 0.426 -10.394 -3.051 1.00 92.12 162 ILE A O 1
ATOM 1296 N N . VAL A 1 163 ? 1.750 -11.376 -1.519 1.00 93.25 163 VAL A N 1
ATOM 1297 C CA . VAL A 1 163 ? 2.550 -10.189 -1.202 1.00 93.25 163 VAL A CA 1
ATOM 1298 C C . VAL A 1 163 ? 3.573 -10.002 -2.320 1.00 93.25 163 VAL A C 1
ATOM 1300 O O . VAL A 1 163 ? 4.527 -10.774 -2.434 1.00 93.25 163 VAL A O 1
ATOM 1303 N N . LEU A 1 164 ? 3.352 -9.004 -3.170 1.00 93.06 164 LEU A N 1
ATOM 1304 C CA . LEU A 1 164 ? 4.242 -8.643 -4.272 1.00 93.06 164 LEU A CA 1
ATOM 1305 C C . LEU A 1 164 ? 5.353 -7.698 -3.810 1.00 93.06 164 LEU A C 1
ATOM 1307 O O . LEU A 1 164 ? 6.456 -7.767 -4.342 1.00 93.06 164 LEU A O 1
ATOM 1311 N N . GLY A 1 165 ? 5.100 -6.877 -2.790 1.00 92.69 165 GLY A N 1
ATOM 1312 C CA . GLY A 1 165 ? 6.081 -5.950 -2.231 1.00 92.69 165 GLY A CA 1
ATOM 1313 C C . GLY A 1 165 ? 6.010 -5.847 -0.710 1.00 92.69 165 GLY A C 1
ATOM 1314 O O . GLY A 1 165 ? 4.958 -6.048 -0.105 1.00 92.69 165 GLY A O 1
ATOM 1315 N N . THR A 1 166 ? 7.144 -5.527 -0.093 1.00 93.38 166 THR A N 1
ATOM 1316 C CA . THR A 1 166 ? 7.255 -5.131 1.318 1.00 93.38 166 THR A CA 1
ATOM 1317 C C . THR A 1 166 ? 8.136 -3.893 1.419 1.00 93.38 166 THR A C 1
ATOM 1319 O O . THR A 1 166 ? 9.231 -3.873 0.852 1.00 93.38 166 THR A O 1
ATOM 1322 N N . PHE A 1 167 ? 7.687 -2.897 2.173 1.00 90.38 167 PHE A N 1
ATOM 1323 C CA . PHE A 1 167 ? 8.339 -1.599 2.338 1.00 90.38 167 PHE A CA 1
ATOM 1324 C C . PHE A 1 167 ? 8.582 -1.337 3.821 1.00 90.38 167 PHE A C 1
ATOM 1326 O O . PHE A 1 167 ? 7.734 -1.687 4.643 1.00 90.38 167 PHE A O 1
ATOM 1333 N N . THR A 1 168 ? 9.684 -0.681 4.179 1.00 90.56 168 THR A N 1
ATOM 1334 C CA . THR A 1 168 ? 9.917 -0.205 5.548 1.00 90.56 168 THR A CA 1
ATOM 1335 C C . THR A 1 168 ? 10.674 1.119 5.575 1.00 90.56 168 THR A C 1
ATOM 1337 O O . THR A 1 168 ? 11.582 1.341 4.774 1.00 90.56 168 THR A O 1
ATOM 1340 N N . HIS A 1 169 ? 10.274 1.998 6.497 1.00 87.44 169 HIS A N 1
ATOM 1341 C CA . HIS A 1 169 ? 10.844 3.332 6.702 1.00 87.44 169 HIS A CA 1
ATOM 1342 C C . HIS A 1 169 ? 10.658 3.788 8.157 1.00 87.44 169 HIS A C 1
ATOM 1344 O O . HIS A 1 169 ? 10.030 3.085 8.955 1.00 87.44 169 HIS A O 1
ATOM 1350 N N . ILE A 1 170 ? 11.212 4.947 8.525 1.00 89.25 170 ILE A N 1
ATOM 1351 C CA . ILE A 1 170 ? 10.971 5.586 9.828 1.00 89.25 170 ILE A CA 1
ATOM 1352 C C . ILE A 1 170 ? 9.902 6.667 9.655 1.00 89.25 170 ILE A C 1
ATOM 1354 O O . ILE A 1 170 ? 10.181 7.707 9.067 1.00 89.25 170 ILE A O 1
ATOM 1358 N N . ALA A 1 171 ? 8.696 6.438 10.173 1.00 87.44 171 ALA A N 1
ATOM 1359 C CA . ALA A 1 171 ? 7.672 7.478 10.225 1.00 87.44 171 ALA A CA 1
ATOM 1360 C C . ALA A 1 171 ? 7.931 8.387 11.440 1.00 87.44 171 ALA A C 1
ATOM 1362 O O . ALA A 1 171 ? 8.153 7.849 12.529 1.00 87.44 171 ALA A O 1
ATOM 1363 N N . PRO A 1 172 ? 7.905 9.728 11.303 1.00 88.69 172 PRO A N 1
ATOM 1364 C CA . PRO A 1 172 ? 8.171 10.654 12.409 1.00 88.69 172 PRO A CA 1
ATOM 1365 C C . PRO A 1 172 ? 7.011 10.734 13.413 1.00 88.69 172 PRO A C 1
ATOM 1367 O O . PRO A 1 172 ? 7.233 10.986 14.596 1.00 88.69 172 PRO A O 1
ATOM 1370 N N . GLU A 1 173 ? 5.783 10.495 12.950 1.00 91.00 173 GLU A N 1
ATOM 1371 C CA . GLU A 1 173 ? 4.596 10.340 13.783 1.00 91.00 173 GLU A CA 1
ATOM 1372 C C . GLU A 1 173 ? 3.709 9.192 13.286 1.00 91.00 173 GLU A C 1
ATOM 1374 O O . GLU A 1 173 ? 3.844 8.699 12.166 1.00 91.00 173 GLU A O 1
ATOM 1379 N N . THR A 1 174 ? 2.795 8.751 14.145 1.00 94.88 174 THR A N 1
ATOM 1380 C CA . THR A 1 174 ? 1.886 7.626 13.892 1.00 94.88 174 THR A CA 1
ATOM 1381 C C . THR A 1 174 ? 0.552 7.827 14.601 1.00 94.88 174 THR A C 1
ATOM 1383 O O . THR A 1 174 ? 0.467 8.562 15.584 1.00 94.88 174 THR A O 1
ATOM 1386 N N . ILE A 1 175 ? -0.483 7.135 14.132 1.00 95.06 175 ILE A N 1
ATOM 1387 C CA . ILE A 1 175 ? -1.808 7.094 14.750 1.00 95.06 175 ILE A CA 1
ATOM 1388 C C . ILE A 1 175 ? -2.074 5.687 15.287 1.00 95.06 175 ILE A C 1
ATOM 1390 O O . ILE A 1 175 ? -1.886 4.698 14.577 1.00 95.06 175 ILE A O 1
ATOM 1394 N N . CYS A 1 176 ? -2.515 5.608 16.543 1.00 96.12 176 CYS A N 1
ATOM 1395 C CA . CYS A 1 176 ? -3.029 4.402 17.185 1.00 96.12 176 CYS A CA 1
ATOM 1396 C C . CYS A 1 176 ? -4.560 4.439 17.200 1.00 96.12 176 CYS A C 1
ATOM 1398 O O . CYS A 1 176 ? -5.154 5.257 17.905 1.00 96.12 176 CYS A O 1
ATOM 1400 N N . MET A 1 177 ? -5.191 3.531 16.456 1.00 96.00 177 MET A N 1
ATOM 1401 C CA . MET A 1 177 ? -6.640 3.318 16.467 1.00 96.00 177 MET A CA 1
ATOM 1402 C C . MET A 1 177 ? -6.994 2.113 17.341 1.00 96.00 177 MET A C 1
ATOM 1404 O O . MET A 1 177 ? -6.431 1.029 17.174 1.00 96.00 177 MET A O 1
ATOM 1408 N N . TYR A 1 178 ? -7.946 2.299 18.252 1.00 95.50 178 TYR A N 1
ATOM 1409 C CA . TYR A 1 178 ? -8.464 1.263 19.146 1.00 95.50 178 TYR A CA 1
ATOM 1410 C C . TYR A 1 178 ? -9.882 0.911 18.698 1.00 95.50 178 TYR A C 1
ATOM 1412 O O . TYR A 1 178 ? -10.737 1.795 18.624 1.00 95.50 178 TYR A O 1
ATOM 1420 N N . LEU A 1 179 ? -10.129 -0.358 18.376 1.00 95.06 179 LEU A N 1
ATOM 1421 C CA . LEU A 1 179 ? -11.433 -0.843 17.918 1.00 95.06 179 LEU A CA 1
ATOM 1422 C C . LEU A 1 179 ? -12.247 -1.387 19.092 1.00 95.06 179 LEU A C 1
ATOM 1424 O O . LEU A 1 179 ? -11.691 -2.024 19.988 1.00 95.06 179 LEU A O 1
ATOM 1428 N N . ASP A 1 180 ? -13.569 -1.206 19.052 1.00 92.88 180 ASP A N 1
ATOM 1429 C CA . ASP A 1 180 ? -14.474 -1.889 19.980 1.00 92.88 180 ASP A CA 1
ATOM 1430 C C . ASP A 1 180 ? -14.205 -3.404 19.939 1.00 92.88 180 ASP A C 1
ATOM 1432 O O . ASP A 1 180 ? -14.321 -4.039 18.886 1.00 92.88 180 ASP A O 1
ATOM 1436 N N . GLY A 1 181 ? -13.846 -3.987 21.087 1.00 85.56 181 GLY A N 1
ATOM 1437 C CA . GLY A 1 181 ? -13.528 -5.412 21.229 1.00 85.56 181 GLY A CA 1
ATOM 1438 C C . GLY A 1 181 ? -12.076 -5.821 20.934 1.00 85.56 181 GLY A C 1
ATOM 1439 O O . GLY A 1 181 ? -11.844 -7.006 20.700 1.00 85.56 181 GLY A O 1
ATOM 1440 N N . GLN A 1 182 ? -11.108 -4.895 20.936 1.00 85.06 182 GLN A N 1
ATOM 1441 C CA . GLN A 1 182 ? -9.680 -5.211 20.787 1.00 85.06 182 GLN A CA 1
ATOM 1442 C C . GLN A 1 182 ? -8.790 -4.300 21.650 1.00 85.06 182 GLN A C 1
ATOM 1444 O O . GLN A 1 182 ? -8.786 -3.086 21.465 1.00 85.06 182 GLN A O 1
ATOM 1449 N N . ASP A 1 183 ? -7.990 -4.894 22.543 1.00 83.44 183 ASP A N 1
ATOM 1450 C CA . ASP A 1 183 ? -7.112 -4.147 23.461 1.00 83.44 183 ASP A CA 1
ATOM 1451 C C . ASP A 1 183 ? -5.861 -3.567 22.766 1.00 83.44 183 ASP A C 1
ATOM 1453 O O . ASP A 1 183 ? -5.470 -2.426 23.011 1.00 83.44 183 ASP A O 1
ATOM 1457 N N . ASP A 1 184 ? -5.231 -4.357 21.887 1.00 88.75 184 ASP A N 1
ATOM 1458 C CA . ASP A 1 184 ? -4.049 -3.968 21.100 1.00 88.75 184 ASP A CA 1
ATOM 1459 C C . ASP A 1 184 ? -4.444 -2.914 20.035 1.00 88.75 184 ASP A C 1
ATOM 1461 O O . ASP A 1 184 ? -5.283 -3.215 19.179 1.00 88.75 184 ASP A O 1
ATOM 1465 N N . PRO A 1 185 ? -3.841 -1.710 19.989 1.00 93.62 185 PRO A N 1
ATOM 1466 C CA . PRO A 1 185 ? -4.135 -0.737 18.939 1.00 93.62 185 PRO A CA 1
ATOM 1467 C C . PRO A 1 185 ? -3.526 -1.115 17.586 1.00 93.62 185 PRO A C 1
ATOM 1469 O O . PRO A 1 185 ? -2.441 -1.699 17.486 1.00 93.62 185 PRO A O 1
ATOM 1472 N N . ILE A 1 186 ? -4.187 -0.667 16.521 1.00 93.12 186 ILE A N 1
ATOM 1473 C CA . ILE A 1 186 ? -3.633 -0.633 15.167 1.00 93.12 186 ILE A CA 1
ATOM 1474 C C . ILE A 1 186 ? -2.809 0.656 15.053 1.00 93.12 186 ILE A C 1
ATOM 1476 O O . ILE A 1 186 ? -3.377 1.747 15.011 1.00 93.12 186 ILE A O 1
ATOM 1480 N N . ARG A 1 187 ? -1.471 0.537 15.045 1.00 93.69 187 ARG A N 1
ATOM 1481 C CA . ARG A 1 187 ? -0.537 1.666 14.851 1.00 93.69 187 ARG A CA 1
ATOM 1482 C C . ARG A 1 187 ? -0.153 1.763 13.371 1.00 93.69 187 ARG A C 1
ATOM 1484 O O . ARG A 1 187 ? 0.292 0.770 12.793 1.00 93.69 187 ARG A O 1
ATOM 1491 N N . CYS A 1 188 ? -0.341 2.939 12.778 1.00 91.62 188 CYS A N 1
ATOM 1492 C CA . CYS A 1 188 ? -0.162 3.233 11.349 1.00 91.62 188 CYS A CA 1
ATOM 1493 C C . CYS A 1 188 ? 0.337 4.680 11.140 1.00 91.62 188 CYS A C 1
ATOM 1495 O O . CYS A 1 188 ? 0.447 5.432 12.110 1.00 91.62 188 CYS A O 1
ATOM 1497 N N . THR A 1 189 ? 0.671 5.084 9.912 1.00 89.44 189 THR A N 1
ATOM 1498 C CA . THR A 1 189 ? 0.968 6.493 9.581 1.00 89.44 189 THR A CA 1
ATOM 1499 C C . THR A 1 189 ? -0.325 7.316 9.462 1.00 89.44 189 THR A C 1
ATOM 1501 O O . THR A 1 189 ? -1.379 6.736 9.201 1.00 89.44 189 THR A O 1
ATOM 1504 N N . PRO A 1 190 ? -0.291 8.656 9.625 1.00 88.31 190 PRO A N 1
ATOM 1505 C CA . PRO A 1 190 ? -1.488 9.497 9.495 1.00 88.31 190 PRO A CA 1
ATOM 1506 C C . PRO A 1 190 ? -2.202 9.367 8.142 1.00 88.31 190 PRO A C 1
ATOM 1508 O O . PRO A 1 190 ? -3.426 9.445 8.094 1.00 88.31 190 PRO A O 1
ATOM 1511 N N . ASN A 1 191 ? -1.438 9.116 7.076 1.00 81.62 191 ASN A N 1
ATOM 1512 C CA . ASN A 1 191 ? -1.922 8.926 5.711 1.00 81.62 191 ASN A CA 1
ATOM 1513 C C . ASN A 1 191 ? -2.297 7.476 5.360 1.00 81.62 191 ASN A C 1
ATOM 1515 O O . ASN A 1 191 ? -2.605 7.190 4.205 1.00 81.62 191 ASN A O 1
ATOM 1519 N N . HIS A 1 192 ? -2.246 6.533 6.310 1.00 85.44 192 HIS A N 1
ATOM 1520 C CA . HIS A 1 192 ? -2.573 5.137 6.014 1.00 85.44 192 HIS A CA 1
ATOM 1521 C C . HIS A 1 192 ? -4.077 4.950 5.794 1.00 85.44 192 HIS A C 1
ATOM 1523 O O . HIS A 1 192 ? -4.893 5.562 6.478 1.00 85.44 192 HIS A O 1
ATOM 1529 N N . ILE A 1 193 ? -4.449 4.109 4.830 1.00 86.50 193 ILE A N 1
ATOM 1530 C CA . ILE A 1 193 ? -5.769 4.164 4.198 1.00 86.50 193 ILE A CA 1
ATOM 1531 C C . ILE A 1 193 ? -6.668 3.012 4.669 1.00 86.50 193 ILE A C 1
ATOM 1533 O O . ILE A 1 193 ? -6.342 1.836 4.497 1.00 86.50 193 ILE A O 1
ATOM 1537 N N . THR A 1 194 ? -7.832 3.352 5.229 1.00 89.62 194 THR A N 1
ATOM 1538 C CA . THR A 1 194 ? -8.791 2.420 5.853 1.00 89.62 194 THR A CA 1
ATOM 1539 C C . THR A 1 194 ? -10.189 2.579 5.250 1.00 89.62 194 THR A C 1
ATOM 1541 O O . THR A 1 194 ? -10.598 3.687 4.908 1.00 89.62 194 THR A O 1
ATOM 1544 N N . TRP A 1 195 ? -10.950 1.486 5.118 1.00 90.81 195 TRP A N 1
ATOM 1545 C CA . TRP A 1 195 ? -12.329 1.559 4.617 1.00 90.81 195 TRP A CA 1
ATOM 1546 C C . TRP A 1 195 ? -13.286 2.162 5.657 1.00 90.81 195 TRP A C 1
ATOM 1548 O O . TRP A 1 195 ? -13.572 1.525 6.678 1.00 90.81 195 TRP A O 1
ATOM 1558 N N . SER A 1 196 ? -13.840 3.343 5.365 1.00 90.12 196 SER A N 1
ATOM 1559 C CA . SER A 1 196 ? -14.934 3.937 6.138 1.00 90.12 196 SER A CA 1
ATOM 1560 C C . SER A 1 196 ? -16.281 3.418 5.641 1.00 90.12 196 SER A C 1
ATOM 1562 O O . SER A 1 196 ? -16.660 3.580 4.480 1.00 90.12 196 SER A O 1
ATOM 1564 N N . VAL A 1 197 ? -17.046 2.818 6.551 1.00 88.50 197 VAL A N 1
ATOM 1565 C CA . VAL A 1 197 ? -18.408 2.339 6.276 1.00 88.50 197 VAL A CA 1
ATOM 1566 C C . VAL A 1 197 ? -19.386 3.507 6.120 1.00 88.50 197 VAL A C 1
ATOM 1568 O O . VAL A 1 197 ? -20.321 3.416 5.327 1.00 88.50 197 VAL A O 1
ATOM 1571 N N . GLU A 1 198 ? -19.139 4.609 6.827 1.00 85.81 198 GLU A N 1
ATOM 1572 C CA . GLU A 1 198 ? -19.941 5.834 6.787 1.00 85.81 198 GLU A CA 1
ATOM 1573 C C . GLU A 1 198 ? -19.776 6.591 5.464 1.00 85.81 198 GLU A C 1
ATOM 1575 O O . GLU A 1 198 ? -20.767 6.935 4.822 1.00 85.81 198 GLU A O 1
ATOM 1580 N N . HIS A 1 199 ? -18.533 6.795 5.016 1.00 80.75 199 HIS A N 1
ATOM 1581 C CA . HIS A 1 199 ? -18.254 7.478 3.746 1.00 80.75 199 HIS A CA 1
ATOM 1582 C C . HIS A 1 199 ? -18.416 6.555 2.529 1.00 80.75 199 HIS A C 1
ATOM 1584 O O . HIS A 1 199 ? -18.571 7.043 1.413 1.00 80.75 199 HIS A O 1
ATOM 1590 N N . ARG A 1 200 ? -18.434 5.229 2.747 1.00 82.75 200 ARG A N 1
ATOM 1591 C CA . ARG A 1 200 ? -18.433 4.184 1.704 1.00 82.75 200 ARG A CA 1
ATOM 1592 C C . ARG A 1 200 ? -17.245 4.316 0.745 1.00 82.75 200 ARG A C 1
ATOM 1594 O O . ARG A 1 200 ? -17.367 4.028 -0.449 1.00 82.75 200 ARG A O 1
ATOM 1601 N N . ASP A 1 201 ? -16.120 4.745 1.301 1.00 83.00 201 ASP A N 1
ATOM 1602 C CA . ASP A 1 201 ? -14.876 5.020 0.596 1.00 83.00 201 ASP A CA 1
ATOM 1603 C C . ASP A 1 201 ? -13.672 4.780 1.524 1.00 83.00 201 ASP A C 1
ATOM 1605 O O . ASP A 1 201 ? -13.807 4.587 2.739 1.00 83.00 201 ASP A O 1
ATOM 1609 N N . PHE A 1 202 ? -12.486 4.784 0.935 1.00 84.00 202 PHE A N 1
ATOM 1610 C CA . PHE A 1 202 ? -11.209 4.682 1.618 1.00 84.00 202 PHE A CA 1
ATOM 1611 C C . PHE A 1 202 ? -10.716 6.063 2.069 1.00 84.00 202 PHE A C 1
ATOM 1613 O O . PHE A 1 202 ? -10.501 6.945 1.243 1.00 84.00 202 PHE A O 1
ATOM 1620 N N . VAL A 1 203 ? -10.502 6.232 3.377 1.00 85.81 203 VAL A N 1
ATOM 1621 C CA . VAL A 1 203 ? -10.075 7.502 3.998 1.00 85.81 203 VAL A CA 1
ATOM 1622 C C . VAL A 1 203 ? -8.764 7.346 4.762 1.00 85.81 203 VAL A C 1
ATOM 1624 O O . VAL A 1 203 ? -8.390 6.232 5.148 1.00 85.81 203 VAL A O 1
ATOM 1627 N N . GLU A 1 204 ? -8.061 8.455 4.986 1.00 87.69 204 GLU A N 1
ATOM 1628 C CA . GLU A 1 204 ? -6.820 8.454 5.759 1.00 87.69 204 GLU A CA 1
ATOM 1629 C C . GLU A 1 204 ? -7.081 8.248 7.262 1.00 87.69 204 GLU A C 1
ATOM 1631 O O . GLU A 1 204 ? -8.064 8.730 7.831 1.00 87.69 204 GLU A O 1
ATOM 1636 N N . ALA A 1 205 ? -6.153 7.584 7.952 1.00 90.19 205 ALA A N 1
ATOM 1637 C CA . ALA A 1 205 ? -6.226 7.334 9.390 1.00 90.19 205 ALA A CA 1
ATOM 1638 C C . ALA A 1 205 ? -6.295 8.619 10.239 1.00 90.19 205 ALA A C 1
ATOM 1640 O O . ALA A 1 205 ? -6.739 8.568 11.387 1.00 90.19 205 ALA A O 1
ATOM 1641 N N . HIS A 1 206 ? -5.872 9.768 9.699 1.00 90.56 206 HIS A N 1
ATOM 1642 C CA . HIS A 1 206 ? -5.979 11.066 10.365 1.00 90.56 206 HIS A CA 1
ATOM 1643 C C . HIS A 1 206 ? -7.382 11.693 10.311 1.00 90.56 206 HIS A C 1
ATOM 1645 O O . HIS A 1 206 ? -7.656 12.588 11.113 1.00 90.56 206 HIS A O 1
ATOM 1651 N N . GLU A 1 207 ? -8.244 11.241 9.395 1.00 91.19 207 GLU A N 1
ATOM 1652 C CA . GLU A 1 207 ? -9.643 11.673 9.259 1.00 91.19 207 GLU A CA 1
ATOM 1653 C C . GLU A 1 207 ? -10.571 10.886 10.204 1.00 91.19 207 GLU A C 1
ATOM 1655 O O . GLU A 1 207 ? -11.645 11.356 10.583 1.00 91.19 207 GLU A O 1
ATOM 1660 N N . LEU A 1 208 ? -10.145 9.689 10.620 1.00 94.19 208 LEU A N 1
ATOM 1661 C CA . LEU A 1 208 ? -10.897 8.809 11.512 1.00 94.19 208 LEU A CA 1
ATOM 1662 C C . LEU A 1 208 ? -10.878 9.307 12.965 1.00 94.19 208 LEU A C 1
ATOM 1664 O O . LEU A 1 208 ? -9.856 9.740 13.500 1.00 94.19 208 LEU A O 1
ATOM 1668 N N . THR A 1 209 ? -12.027 9.204 13.636 1.00 96.12 209 THR A N 1
ATOM 1669 C CA . THR A 1 209 ? -12.236 9.704 15.004 1.00 96.12 209 THR A CA 1
ATOM 1670 C C . THR A 1 209 ? -12.951 8.674 15.885 1.00 96.12 209 THR A C 1
ATOM 1672 O O . THR A 1 209 ? -13.394 7.622 15.421 1.00 96.12 209 THR A O 1
ATOM 1675 N N . ALA A 1 210 ? -13.054 8.951 17.189 1.00 96.31 210 ALA A N 1
ATOM 1676 C CA . ALA A 1 210 ? -13.829 8.111 18.098 1.00 96.31 210 ALA A CA 1
ATOM 1677 C C . ALA A 1 210 ? -15.318 8.125 17.698 1.00 96.31 210 ALA A C 1
ATOM 1679 O O . ALA A 1 210 ? -15.958 9.175 17.695 1.00 96.31 210 ALA A O 1
ATOM 1680 N N . GLY A 1 211 ? -15.859 6.954 17.366 1.00 96.25 211 GLY A N 1
ATOM 1681 C CA . GLY A 1 211 ? -17.205 6.767 16.822 1.00 96.25 211 GLY A CA 1
ATOM 1682 C C . GLY A 1 211 ? -17.254 6.432 15.326 1.00 96.25 211 GLY A C 1
ATOM 1683 O O . GLY A 1 211 ? -18.241 5.823 14.908 1.00 96.25 211 GLY A O 1
ATOM 1684 N N . SER A 1 212 ? -16.205 6.743 14.548 1.00 96.50 212 SER A N 1
ATOM 1685 C CA . SER A 1 212 ? -16.114 6.392 13.121 1.00 96.50 212 SER A CA 1
ATOM 1686 C C . SER A 1 212 ? -16.243 4.880 12.905 1.00 96.50 212 SER A C 1
ATOM 1688 O O . SER A 1 212 ? -15.763 4.080 13.716 1.00 96.50 212 SER A O 1
ATOM 1690 N N . THR A 1 213 ? -16.891 4.482 11.806 1.00 95.94 213 THR A N 1
ATOM 1691 C CA . THR A 1 213 ? -17.197 3.074 11.501 1.00 95.94 213 THR A CA 1
ATOM 1692 C C . THR A 1 213 ? -16.305 2.508 10.399 1.00 95.94 213 THR A C 1
ATOM 1694 O O . THR A 1 213 ? -16.194 3.076 9.315 1.00 95.94 213 THR A O 1
ATOM 1697 N N . VAL A 1 214 ? -15.696 1.353 10.670 1.00 95.25 214 VAL A N 1
ATOM 1698 C CA . VAL A 1 214 ? -14.782 0.642 9.764 1.00 95.25 214 VAL A CA 1
ATOM 1699 C C . VAL A 1 214 ? -15.266 -0.783 9.505 1.00 95.25 214 VAL A C 1
ATOM 1701 O O . VAL A 1 214 ? -15.988 -1.366 10.319 1.00 95.25 214 VAL A O 1
ATOM 1704 N N . LEU A 1 215 ? -14.867 -1.360 8.371 1.00 92.88 215 LEU A N 1
ATOM 1705 C CA . LEU A 1 215 ? -15.171 -2.755 8.039 1.00 92.88 215 LEU A CA 1
ATOM 1706 C C . LEU A 1 215 ? -14.069 -3.688 8.558 1.00 92.88 215 LEU A C 1
ATOM 1708 O O . LEU A 1 215 ? -12.887 -3.475 8.296 1.00 92.88 215 LEU A O 1
ATOM 1712 N N . CYS A 1 216 ? -14.473 -4.726 9.282 1.00 91.44 216 CYS A N 1
ATOM 1713 C CA . CYS A 1 216 ? -13.642 -5.804 9.814 1.00 91.44 216 CYS A CA 1
ATOM 1714 C C . CYS A 1 216 ? -14.105 -7.164 9.259 1.00 91.44 216 CYS A C 1
ATOM 1716 O O . CYS A 1 216 ? -15.159 -7.267 8.630 1.00 91.44 216 CYS A O 1
ATOM 1718 N N . ASP A 1 217 ? -13.330 -8.223 9.508 1.00 84.25 217 ASP A N 1
ATOM 1719 C CA . ASP A 1 217 ? -13.609 -9.586 9.032 1.00 84.25 217 ASP A CA 1
ATOM 1720 C C . ASP A 1 217 ? -14.982 -10.095 9.514 1.00 84.25 217 ASP A C 1
ATOM 1722 O O . ASP A 1 217 ? -15.654 -10.850 8.817 1.00 84.25 217 ASP A O 1
ATOM 1726 N N . ASP A 1 218 ? -15.441 -9.675 10.692 1.00 82.88 218 ASP A N 1
ATOM 1727 C CA . ASP A 1 218 ? -16.743 -10.034 11.268 1.00 82.88 218 ASP A CA 1
ATOM 1728 C C . ASP A 1 218 ? -17.829 -8.945 11.148 1.00 82.88 218 ASP A C 1
ATOM 1730 O O . ASP A 1 218 ? -18.886 -9.060 11.767 1.00 82.88 218 ASP A O 1
ATOM 1734 N N . GLY A 1 219 ? -17.609 -7.928 10.306 1.00 87.94 219 GLY A N 1
ATOM 1735 C CA . GLY A 1 219 ? -18.602 -6.903 9.975 1.00 87.94 219 GLY A CA 1
ATOM 1736 C C . GLY A 1 219 ? -18.187 -5.490 10.386 1.00 87.94 219 GLY A C 1
ATOM 1737 O O . GLY A 1 219 ? -17.006 -5.150 10.422 1.00 87.94 219 GLY A O 1
ATOM 1738 N N . VAL A 1 220 ? -19.170 -4.625 10.640 1.00 93.69 220 VAL A N 1
ATOM 1739 C CA . VAL A 1 220 ? -18.929 -3.208 10.961 1.00 93.69 220 VAL A CA 1
ATOM 1740 C C . VAL A 1 220 ? -18.539 -3.050 12.429 1.00 93.69 220 VAL A C 1
ATOM 1742 O O . VAL A 1 220 ? -19.257 -3.507 13.317 1.00 93.69 220 VAL A O 1
ATOM 1745 N N . ARG A 1 221 ? -17.436 -2.344 12.693 1.00 94.62 221 ARG A N 1
ATOM 1746 C CA . ARG A 1 221 ? -16.975 -1.997 14.046 1.00 94.62 221 ARG A CA 1
ATOM 1747 C C . ARG A 1 221 ? -16.728 -0.499 14.173 1.00 94.62 221 ARG A C 1
ATOM 1749 O O . ARG A 1 221 ? -16.496 0.184 13.176 1.00 94.62 221 ARG A O 1
ATOM 1756 N N . LYS A 1 222 ? -16.785 0.018 15.401 1.00 96.62 222 LYS A N 1
ATOM 1757 C CA . LYS A 1 222 ? -16.433 1.409 15.705 1.00 96.62 222 LYS A CA 1
ATOM 1758 C C . LYS A 1 222 ? -15.003 1.514 16.210 1.00 96.62 222 LYS A C 1
ATOM 1760 O O . LYS A 1 222 ? -14.490 0.610 16.872 1.00 96.62 222 LYS A O 1
ATOM 1765 N N . ILE A 1 223 ? -14.399 2.663 15.942 1.00 96.81 223 ILE A N 1
ATOM 1766 C CA . ILE A 1 223 ? -13.189 3.111 16.620 1.00 96.81 223 ILE A CA 1
ATOM 1767 C C . ILE A 1 223 ? -13.603 3.688 17.978 1.00 96.81 223 ILE A C 1
ATOM 1769 O O . ILE A 1 223 ? -14.289 4.706 18.045 1.00 96.81 223 ILE A O 1
ATOM 1773 N N . ALA A 1 224 ? -13.189 3.037 19.062 1.00 96.38 224 ALA A N 1
ATOM 1774 C CA . ALA A 1 224 ? -13.431 3.482 20.431 1.00 96.38 224 ALA A CA 1
ATOM 1775 C C . ALA A 1 224 ? -12.584 4.714 20.782 1.00 96.38 224 ALA A C 1
ATOM 1777 O O . ALA A 1 224 ? -13.029 5.607 21.505 1.00 96.38 224 ALA A O 1
ATOM 1778 N N . ARG A 1 225 ? -11.340 4.759 20.284 1.00 95.81 225 ARG A N 1
ATOM 1779 C CA . ARG A 1 225 ? -10.372 5.814 20.604 1.00 95.81 225 ARG A CA 1
ATOM 1780 C C . ARG A 1 225 ? -9.308 5.963 19.516 1.00 95.81 225 ARG A C 1
ATOM 1782 O O . ARG A 1 225 ? -8.911 4.981 18.892 1.00 95.81 225 ARG A O 1
ATOM 1789 N N . VAL A 1 226 ? -8.806 7.186 19.353 1.00 96.00 226 VAL A N 1
ATOM 1790 C CA . VAL A 1 226 ? -7.680 7.534 18.472 1.00 96.00 226 VAL A CA 1
ATOM 1791 C C . VAL A 1 226 ? -6.621 8.272 19.295 1.00 96.00 226 VAL A C 1
ATOM 1793 O O . VAL A 1 226 ? -6.962 9.087 20.150 1.00 96.00 226 VAL A O 1
ATOM 1796 N N . GLU A 1 227 ? -5.346 7.975 19.062 1.00 96.25 227 GLU A N 1
ATOM 1797 C CA . GLU A 1 227 ? -4.183 8.638 19.672 1.00 96.25 227 GLU A CA 1
ATOM 1798 C C . GLU A 1 227 ? -3.172 9.003 18.584 1.00 96.25 227 GLU A C 1
ATOM 1800 O O . GLU A 1 227 ? -2.828 8.151 17.766 1.00 96.25 227 GLU A O 1
ATOM 1805 N N . LYS A 1 228 ? -2.657 10.239 18.593 1.00 95.69 228 LYS A N 1
ATOM 1806 C CA . LYS A 1 228 ? -1.496 10.632 17.780 1.00 95.69 228 LYS A CA 1
ATOM 1807 C C . LYS A 1 228 ? -0.223 10.495 18.614 1.00 95.69 228 LYS A C 1
ATOM 1809 O O . LYS A 1 228 ? -0.185 10.959 19.751 1.00 95.69 228 LYS A O 1
ATOM 1814 N N . ILE A 1 229 ? 0.807 9.869 18.051 1.00 95.81 229 ILE A N 1
ATOM 1815 C CA . ILE A 1 229 ? 2.093 9.615 18.706 1.00 95.81 229 ILE A CA 1
ATOM 1816 C C . ILE A 1 229 ? 3.216 10.150 17.811 1.00 95.81 229 ILE A C 1
ATOM 1818 O O . ILE A 1 229 ? 3.610 9.499 16.840 1.00 95.81 229 ILE A O 1
ATOM 1822 N N . ALA A 1 230 ? 3.743 11.323 18.170 1.00 94.50 230 ALA A N 1
ATOM 1823 C CA . ALA A 1 230 ? 4.903 11.964 17.546 1.00 94.50 230 ALA A CA 1
ATOM 1824 C C . ALA A 1 230 ? 6.226 11.358 18.063 1.00 94.50 230 ALA A C 1
ATOM 1826 O O . ALA A 1 230 ? 7.045 12.022 18.696 1.00 94.50 230 ALA A O 1
ATOM 1827 N N . GLU A 1 231 ? 6.387 10.055 17.841 1.00 91.75 231 GLU A N 1
ATOM 1828 C CA . GLU A 1 231 ? 7.571 9.264 18.180 1.00 91.75 231 GLU A CA 1
ATOM 1829 C C . GLU A 1 231 ? 8.083 8.591 16.896 1.00 91.75 231 GLU A C 1
ATOM 1831 O O . GLU A 1 231 ? 7.354 7.760 16.338 1.00 91.75 231 GLU A O 1
ATOM 1836 N N . PRO A 1 232 ? 9.319 8.891 16.445 1.00 91.56 232 PRO A N 1
ATOM 1837 C CA . PRO A 1 232 ? 9.904 8.256 15.273 1.00 91.56 232 PRO A CA 1
ATOM 1838 C C . PRO A 1 232 ? 10.010 6.736 15.427 1.00 91.56 232 PRO A C 1
ATOM 1840 O O . PRO A 1 232 ? 10.765 6.233 16.261 1.00 91.56 232 PRO A O 1
ATOM 1843 N N . ILE A 1 233 ? 9.275 5.990 14.601 1.00 92.69 233 ILE A N 1
ATOM 1844 C CA . ILE A 1 233 ? 9.183 4.528 14.689 1.00 92.69 233 ILE A CA 1
ATOM 1845 C C . ILE A 1 233 ? 9.311 3.872 13.314 1.00 92.69 233 ILE A C 1
ATOM 1847 O O . ILE A 1 233 ? 8.889 4.417 12.294 1.00 92.69 233 ILE A O 1
ATOM 1851 N N . ARG A 1 234 ? 9.881 2.661 13.281 1.00 92.31 234 ARG A N 1
ATOM 1852 C CA . ARG A 1 234 ? 9.883 1.837 12.072 1.00 92.31 234 ARG A CA 1
ATOM 1853 C C . ARG A 1 234 ? 8.461 1.383 11.747 1.00 92.31 234 ARG A C 1
ATOM 1855 O O . ARG A 1 234 ? 7.864 0.624 12.510 1.00 92.31 234 ARG A O 1
ATOM 1862 N N . VAL A 1 235 ? 7.961 1.812 10.596 1.00 91.19 235 VAL A N 1
ATOM 1863 C CA . VAL A 1 235 ? 6.698 1.353 10.013 1.00 91.19 235 VAL A CA 1
ATOM 1864 C C . VAL A 1 235 ? 6.965 0.479 8.791 1.00 91.19 235 VAL A C 1
ATOM 1866 O O . VAL A 1 235 ? 8.096 0.372 8.302 1.00 91.19 235 VAL A O 1
ATOM 1869 N N . TYR A 1 236 ? 5.912 -0.183 8.321 1.00 90.62 236 TYR A N 1
ATOM 1870 C CA . TYR A 1 236 ? 5.972 -1.129 7.218 1.00 90.62 236 TYR A CA 1
ATOM 1871 C C . TYR A 1 236 ? 4.697 -1.009 6.380 1.00 90.62 236 TYR A C 1
ATOM 1873 O O . TYR A 1 236 ? 3.621 -0.775 6.932 1.00 90.62 236 TYR A O 1
ATOM 1881 N N . ASN A 1 237 ? 4.813 -1.207 5.070 1.00 89.38 237 ASN A N 1
ATOM 1882 C CA . ASN A 1 237 ? 3.677 -1.365 4.159 1.00 89.38 237 ASN A CA 1
ATOM 1883 C C . ASN A 1 237 ? 3.893 -2.617 3.292 1.00 89.38 237 ASN A C 1
ATOM 1885 O O . ASN A 1 237 ? 5.005 -3.150 3.214 1.00 89.38 237 ASN A O 1
ATOM 1889 N N . LEU A 1 238 ? 2.835 -3.082 2.638 1.00 90.06 238 LEU A N 1
ATOM 1890 C CA . LEU A 1 238 ? 2.870 -4.146 1.640 1.00 90.06 238 LEU A CA 1
ATOM 1891 C C . LEU A 1 238 ? 2.529 -3.583 0.253 1.00 90.06 238 LEU A C 1
ATOM 1893 O O . LEU A 1 238 ? 2.063 -2.456 0.118 1.00 90.06 238 LEU A O 1
ATOM 1897 N N . GLU A 1 239 ? 2.682 -4.417 -0.764 1.00 88.69 239 GLU A N 1
ATOM 1898 C CA . GLU A 1 239 ? 1.956 -4.363 -2.038 1.00 88.69 239 GLU A CA 1
ATOM 1899 C C . GLU A 1 239 ? 1.361 -5.764 -2.222 1.00 88.69 239 GLU A C 1
ATOM 1901 O O . GLU A 1 239 ? 2.088 -6.755 -2.079 1.00 88.69 239 GLU A O 1
ATOM 1906 N N . VAL A 1 240 ? 0.05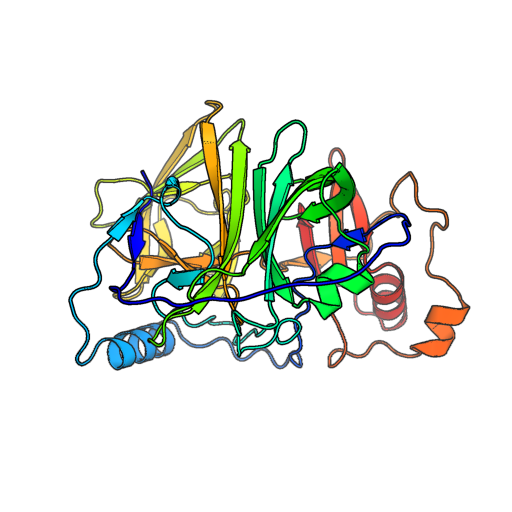2 -5.881 -2.468 1.00 88.69 240 VAL A N 1
ATOM 1907 C CA . VAL A 1 240 ? -0.627 -7.186 -2.563 1.00 88.69 240 VAL A CA 1
ATOM 1908 C C . VAL A 1 240 ? -1.350 -7.338 -3.892 1.00 88.69 240 VAL A C 1
ATOM 1910 O O . VAL A 1 240 ? -1.961 -6.410 -4.406 1.00 88.69 240 VAL A O 1
ATOM 1913 N N . GLN A 1 241 ? -1.293 -8.540 -4.448 1.00 87.81 241 GLN A N 1
ATOM 1914 C CA . GLN A 1 241 ? -1.747 -8.823 -5.803 1.00 87.81 241 GLN A CA 1
ATOM 1915 C C . GLN A 1 241 ? -3.223 -8.456 -6.067 1.00 87.81 241 GLN A C 1
ATOM 1917 O O . GLN A 1 241 ? -4.141 -8.979 -5.424 1.00 87.81 241 GLN A O 1
ATOM 1922 N N . GLY A 1 242 ? -3.451 -7.657 -7.111 1.00 84.50 242 GLY A N 1
ATOM 1923 C CA . GLY A 1 242 ? -4.761 -7.417 -7.712 1.00 84.50 242 GLY A CA 1
ATOM 1924 C C . GLY A 1 242 ? -5.547 -6.281 -7.072 1.00 84.50 242 GLY A C 1
ATOM 1925 O O . GLY A 1 242 ? -5.572 -5.172 -7.581 1.00 84.50 242 GLY A O 1
ATOM 1926 N N . GLN A 1 243 ? -6.276 -6.568 -5.996 1.00 82.38 243 GLN A N 1
ATOM 1927 C CA . GLN A 1 243 ? -7.280 -5.629 -5.470 1.00 82.38 243 GLN A CA 1
ATOM 1928 C C . GLN A 1 243 ? -6.737 -4.592 -4.474 1.00 82.38 243 GLN A C 1
ATOM 1930 O O . GLN A 1 243 ? -7.522 -3.799 -3.958 1.00 82.38 243 GLN A O 1
ATOM 1935 N N . HIS A 1 244 ? -5.427 -4.612 -4.187 1.00 83.88 244 HIS A N 1
ATOM 1936 C CA . HIS A 1 244 ? -4.730 -3.650 -3.317 1.00 83.88 244 HIS A CA 1
ATOM 1937 C C . HIS A 1 244 ? -5.370 -3.416 -1.941 1.00 83.88 244 HIS A C 1
ATOM 1939 O O . HIS A 1 244 ? -5.254 -2.343 -1.357 1.00 83.88 244 HIS A O 1
ATOM 1945 N N . VAL A 1 245 ? -6.013 -4.455 -1.402 1.00 88.25 245 VAL A N 1
ATOM 1946 C CA . VAL A 1 245 ? -6.596 -4.477 -0.057 1.00 88.25 245 VAL A CA 1
ATOM 1947 C C . VAL A 1 245 ? -6.118 -5.676 0.743 1.00 88.25 245 VAL A C 1
ATOM 1949 O O . VAL A 1 245 ? -5.935 -6.776 0.215 1.00 88.25 245 VAL A O 1
ATOM 1952 N N . TYR A 1 246 ? -5.969 -5.474 2.047 1.00 90.56 246 TYR A N 1
ATOM 1953 C CA . TYR A 1 246 ? -5.593 -6.511 2.998 1.00 90.56 246 TYR A CA 1
ATOM 1954 C C . TYR A 1 246 ? -6.246 -6.270 4.366 1.00 90.56 246 TYR A C 1
ATOM 1956 O O . TYR A 1 246 ? -6.827 -5.219 4.632 1.00 90.56 246 TYR A O 1
ATOM 1964 N N . GLN A 1 247 ? -6.186 -7.284 5.227 1.00 91.62 247 GLN A N 1
ATOM 1965 C CA . GLN A 1 247 ? -6.742 -7.253 6.580 1.00 91.62 247 GLN A CA 1
ATOM 1966 C C . GLN A 1 247 ? -5.629 -7.103 7.621 1.00 91.62 247 GLN A C 1
ATOM 1968 O O . GLN A 1 247 ? -4.626 -7.820 7.557 1.00 91.62 247 GLN A O 1
ATOM 1973 N N . VAL A 1 248 ? -5.833 -6.227 8.608 1.00 91.38 248 VAL A N 1
ATOM 1974 C CA . VAL A 1 248 ? -4.929 -6.040 9.757 1.00 91.38 248 VAL A CA 1
ATOM 1975 C C . VAL A 1 248 ? -5.615 -6.334 11.090 1.00 91.38 248 VAL A C 1
ATOM 1977 O O . VAL A 1 248 ? -6.830 -6.225 11.204 1.00 91.38 248 VAL A O 1
ATOM 1980 N N . SER A 1 249 ? -4.810 -6.660 12.105 1.00 89.00 249 SER A N 1
ATOM 1981 C CA . SER A 1 249 ? -5.233 -7.080 13.451 1.00 89.00 249 SER A CA 1
ATOM 1982 C C . SER A 1 249 ? -5.920 -8.456 13.512 1.00 89.00 249 SER A C 1
ATOM 1984 O O . SER A 1 249 ? -6.087 -9.146 12.507 1.00 89.00 249 SER A O 1
ATOM 1986 N N . SER A 1 250 ? -6.277 -8.890 14.724 1.00 85.75 25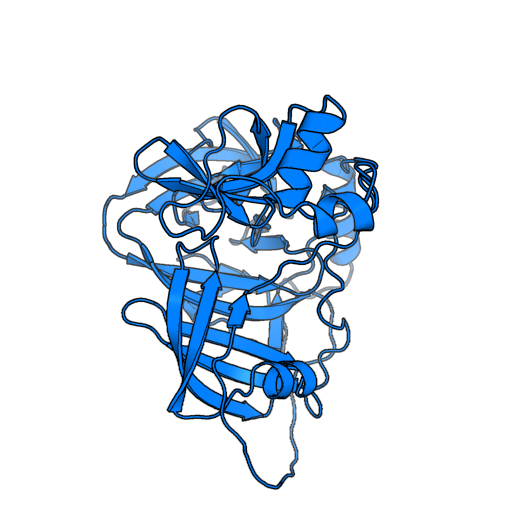0 SER A N 1
ATOM 1987 C CA . SER A 1 250 ? -7.070 -10.101 14.975 1.00 85.75 250 SER A CA 1
ATOM 1988 C C . SER A 1 250 ? -8.520 -9.988 14.490 1.00 85.75 250 SER A C 1
ATOM 1990 O O . SER A 1 250 ? -9.117 -11.013 14.165 1.00 85.75 250 SER A O 1
ATOM 1992 N N . LEU A 1 251 ? -9.065 -8.769 14.413 1.00 88.81 251 LEU A N 1
ATOM 1993 C CA . LEU A 1 251 ? -10.404 -8.480 13.885 1.00 88.81 251 LEU A CA 1
ATOM 1994 C C . LEU A 1 251 ? -10.422 -8.334 12.354 1.00 88.81 251 LEU A C 1
ATOM 1996 O O . LEU A 1 251 ? -11.488 -8.353 11.746 1.00 88.81 251 LEU A O 1
ATOM 2000 N N . GLY A 1 252 ? -9.257 -8.205 11.713 1.00 89.81 252 GLY A N 1
ATOM 2001 C CA . GLY A 1 252 ? -9.141 -8.131 10.258 1.00 89.81 252 GLY A CA 1
ATOM 2002 C C . GLY A 1 252 ? -9.764 -6.867 9.661 1.00 89.81 252 GLY A C 1
ATOM 2003 O O . GLY A 1 252 ? -10.522 -6.958 8.696 1.00 89.81 252 GLY A O 1
ATOM 2004 N N . MET A 1 253 ? -9.452 -5.704 10.239 1.00 92.94 253 MET A N 1
ATOM 2005 C CA . MET A 1 253 ? -9.842 -4.391 9.717 1.00 92.94 253 MET A CA 1
ATOM 2006 C C . MET A 1 253 ? -9.332 -4.216 8.281 1.00 92.94 253 MET A C 1
ATOM 2008 O O . MET A 1 253 ? -8.166 -4.503 7.996 1.00 92.94 253 MET A O 1
ATOM 2012 N N . LEU A 1 254 ? -10.209 -3.766 7.384 1.00 93.38 254 LEU A N 1
ATOM 2013 C CA . LEU A 1 254 ? -9.937 -3.639 5.957 1.00 93.38 254 LEU A CA 1
ATOM 2014 C C . LEU A 1 254 ? -9.200 -2.333 5.638 1.00 93.38 254 LEU A C 1
ATOM 2016 O O . LEU A 1 254 ? -9.713 -1.235 5.869 1.00 93.38 254 LEU A O 1
ATOM 2020 N N . VAL A 1 255 ? -8.013 -2.473 5.054 1.00 90.94 255 VAL A N 1
ATOM 2021 C CA . VAL A 1 255 ? -7.123 -1.371 4.669 1.00 90.94 255 VAL A CA 1
ATOM 2022 C C . VAL A 1 255 ? -6.634 -1.535 3.231 1.00 90.94 255 VAL A C 1
ATOM 2024 O O . VAL A 1 255 ? -6.704 -2.631 2.667 1.00 90.94 255 VAL A O 1
ATOM 2027 N N . HIS A 1 256 ? -6.145 -0.445 2.645 1.00 86.69 256 HIS A N 1
ATOM 2028 C CA . HIS A 1 256 ? -5.710 -0.371 1.249 1.00 86.69 256 HIS A CA 1
ATOM 2029 C C . HIS A 1 256 ? -4.198 -0.098 1.138 1.00 86.69 256 HIS A C 1
ATOM 2031 O O . HIS A 1 256 ? -3.607 0.506 2.032 1.00 86.69 256 HIS A O 1
ATOM 2037 N N . ASN A 1 257 ? -3.567 -0.520 0.036 1.00 77.00 257 ASN A N 1
ATOM 2038 C CA . ASN A 1 257 ? -2.158 -0.216 -0.257 1.00 77.00 257 ASN A CA 1
ATOM 2039 C C . ASN A 1 257 ? -1.984 1.251 -0.698 1.00 77.00 257 ASN A C 1
ATOM 2041 O O . ASN A 1 257 ? -1.216 1.975 -0.073 1.00 77.00 257 ASN A O 1
ATOM 2045 N N . ALA A 1 258 ? -2.750 1.685 -1.711 1.00 68.12 258 ALA A N 1
ATOM 2046 C CA . ALA A 1 258 ? -2.960 3.091 -2.094 1.00 68.12 258 ALA A CA 1
ATOM 2047 C C . ALA A 1 258 ? -4.366 3.285 -2.677 1.00 68.12 258 ALA A C 1
ATOM 2049 O O . ALA A 1 258 ? -4.711 2.560 -3.610 1.00 68.12 258 ALA A O 1
ATOM 2050 N N . SER A 1 259 ? -5.171 4.228 -2.182 1.00 58.62 259 SER A N 1
ATOM 2051 C CA . SER A 1 259 ? -6.474 4.552 -2.787 1.00 58.62 259 SER A CA 1
ATOM 2052 C C . SER A 1 259 ? -6.450 5.966 -3.370 1.00 58.62 259 SER A C 1
ATOM 2054 O O . SER A 1 259 ? -6.014 6.884 -2.673 1.00 58.62 259 SER A O 1
ATOM 2056 N N . PRO A 1 260 ? -6.914 6.179 -4.613 1.00 63.25 260 PRO A N 1
ATOM 2057 C CA . PRO A 1 260 ? -7.064 7.518 -5.160 1.00 63.25 260 PRO A CA 1
ATOM 2058 C C . PRO A 1 260 ? -8.314 8.183 -4.564 1.00 63.25 260 PRO A C 1
ATOM 2060 O O . PRO A 1 260 ? -9.413 7.641 -4.665 1.00 63.25 260 PRO A O 1
ATOM 2063 N N . ARG A 1 261 ? -8.175 9.383 -3.991 1.00 68.88 261 ARG A N 1
ATOM 2064 C CA . ARG A 1 261 ? -9.309 10.196 -3.518 1.00 68.88 261 ARG A CA 1
ATOM 2065 C C . ARG A 1 261 ? -9.758 11.192 -4.579 1.00 68.88 261 ARG A C 1
ATOM 2067 O O . ARG A 1 261 ? -8.944 11.712 -5.337 1.00 68.88 261 ARG A O 1
ATOM 2074 N N . THR A 1 262 ? -11.049 11.500 -4.636 1.00 78.25 262 THR A N 1
ATOM 2075 C CA . THR A 1 262 ? -11.557 12.498 -5.592 1.00 78.25 262 THR A CA 1
ATOM 2076 C C . THR A 1 262 ? -11.201 13.915 -5.134 1.00 78.25 262 THR A C 1
ATOM 2078 O O . THR A 1 262 ? -11.639 14.338 -4.068 1.00 78.25 262 THR A O 1
ATOM 2081 N N . ILE A 1 263 ? -10.443 14.665 -5.943 1.00 84.12 263 ILE A N 1
ATOM 2082 C CA . ILE A 1 263 ? -10.042 16.055 -5.648 1.00 84.12 263 ILE A CA 1
ATOM 2083 C C . ILE A 1 263 ? -10.496 17.042 -6.720 1.00 84.12 263 ILE A C 1
ATOM 2085 O O . ILE A 1 263 ? -10.642 16.674 -7.884 1.00 84.12 263 ILE A O 1
ATOM 2089 N N . ASP A 1 264 ? -10.642 18.313 -6.335 1.00 90.81 264 ASP A N 1
ATOM 2090 C CA . ASP A 1 264 ? -10.795 19.441 -7.258 1.00 90.81 264 ASP A CA 1
ATOM 2091 C C . ASP A 1 264 ? -9.484 19.694 -8.017 1.00 90.81 264 ASP A C 1
ATOM 2093 O O . ASP A 1 264 ? -8.469 20.079 -7.429 1.00 90.81 264 ASP A O 1
ATOM 2097 N N . ILE A 1 265 ? -9.504 19.502 -9.336 1.00 95.25 265 ILE A N 1
ATOM 2098 C CA . ILE A 1 265 ? -8.304 19.614 -10.173 1.00 95.25 265 ILE A CA 1
ATOM 2099 C C . ILE A 1 265 ? -7.998 21.048 -10.631 1.00 95.25 265 ILE A C 1
ATOM 2101 O O . ILE A 1 265 ? -6.941 21.295 -11.210 1.00 95.25 265 ILE A O 1
ATOM 2105 N N . ARG A 1 266 ? -8.893 22.015 -10.382 1.00 93.94 266 ARG A N 1
ATOM 2106 C CA . ARG A 1 266 ? -8.793 23.386 -10.929 1.00 93.94 266 ARG A CA 1
ATOM 2107 C C . ARG A 1 266 ? -7.630 24.203 -10.365 1.00 93.94 266 ARG A C 1
ATOM 2109 O O . ARG A 1 266 ? -7.176 25.133 -11.022 1.00 93.94 266 ARG A O 1
ATOM 2116 N N . ASN A 1 267 ? -7.175 23.870 -9.158 1.00 89.44 267 ASN A N 1
ATOM 2117 C CA . ASN A 1 267 ? -6.124 24.598 -8.436 1.00 89.44 267 ASN A CA 1
ATOM 2118 C C . ASN A 1 267 ? -4.767 23.868 -8.441 1.00 89.44 267 ASN A C 1
ATOM 2120 O O . ASN A 1 267 ? -3.819 24.316 -7.791 1.00 89.44 267 ASN A O 1
ATOM 2124 N N . LEU A 1 268 ? -4.664 22.745 -9.159 1.00 93.25 268 LEU A N 1
ATOM 2125 C CA . LEU A 1 268 ? -3.427 21.977 -9.261 1.00 93.25 268 LEU A CA 1
ATOM 2126 C C . LEU A 1 268 ? -2.360 22.754 -10.036 1.00 93.25 268 LEU A C 1
ATOM 2128 O O . LEU A 1 268 ? -2.633 23.376 -11.060 1.00 93.25 268 LEU A O 1
ATOM 2132 N N . SER A 1 269 ? -1.127 22.713 -9.542 1.00 90.69 269 SER A N 1
ATOM 2133 C CA . SER A 1 269 ? 0.020 23.395 -10.150 1.00 90.69 269 SER A CA 1
ATOM 2134 C C . SER A 1 269 ? 0.989 22.398 -10.797 1.00 90.69 269 SER A C 1
ATOM 2136 O O . SER A 1 269 ? 1.134 21.298 -10.279 1.00 90.69 269 SER A O 1
ATOM 2138 N N . PRO A 1 270 ? 1.696 22.738 -11.889 1.00 87.38 270 PRO A N 1
ATOM 2139 C CA . PRO A 1 270 ? 2.793 21.907 -12.391 1.00 87.38 270 PRO A CA 1
ATOM 2140 C C . PRO A 1 270 ? 3.919 21.784 -11.349 1.00 87.38 270 PRO A C 1
ATOM 2142 O O . PRO A 1 270 ? 4.179 22.741 -10.614 1.00 87.38 270 PRO A O 1
ATOM 2145 N N . HIS A 1 271 ? 4.611 20.640 -11.312 1.00 79.50 271 HIS A N 1
ATOM 2146 C CA . HIS A 1 271 ? 5.781 20.449 -10.448 1.00 79.50 271 HIS A CA 1
ATOM 2147 C C . HIS A 1 271 ? 6.887 21.488 -10.729 1.00 79.50 271 HIS A C 1
ATOM 2149 O O . HIS A 1 271 ? 7.142 21.781 -11.899 1.00 79.50 271 HIS A O 1
ATOM 2155 N N . PRO A 1 272 ? 7.580 22.051 -9.713 1.00 76.56 272 PRO A N 1
ATOM 2156 C CA . PRO A 1 272 ? 8.577 23.106 -9.926 1.00 76.56 272 PRO A CA 1
ATOM 2157 C C . PRO A 1 272 ? 9.750 22.744 -10.852 1.00 76.56 272 PRO A C 1
ATOM 2159 O O . PRO A 1 272 ? 10.346 23.645 -11.437 1.00 76.56 272 PRO A O 1
ATOM 2162 N N . SER A 1 273 ? 10.078 21.455 -11.017 1.00 74.25 273 SER A N 1
ATOM 2163 C CA . SER A 1 273 ? 11.088 20.987 -11.988 1.00 74.25 273 SER A CA 1
ATOM 2164 C C . SER A 1 273 ? 10.513 20.571 -13.354 1.00 74.25 273 SER A C 1
ATOM 2166 O O . SER A 1 273 ? 11.264 20.141 -14.233 1.00 74.25 273 SER A O 1
ATOM 2168 N N . ALA A 1 274 ? 9.195 20.673 -13.560 1.00 72.19 274 ALA A N 1
ATOM 2169 C CA . ALA A 1 274 ? 8.548 20.234 -14.790 1.00 72.19 274 ALA A CA 1
ATOM 2170 C C . ALA A 1 274 ? 8.997 21.075 -15.996 1.00 72.19 274 ALA A C 1
ATOM 2172 O O . ALA A 1 274 ? 8.888 22.299 -16.014 1.00 72.19 274 ALA A O 1
ATOM 2173 N N . GLN A 1 275 ? 9.426 20.400 -17.066 1.00 73.56 275 GLN A N 1
ATOM 2174 C CA . GLN A 1 275 ? 9.868 21.038 -18.316 1.00 73.56 275 GLN A CA 1
ATOM 2175 C C . GLN A 1 275 ? 8.750 21.792 -19.066 1.00 73.56 275 GLN A C 1
ATOM 2177 O O . GLN A 1 275 ? 9.021 22.476 -20.052 1.00 73.56 275 GLN A O 1
ATOM 2182 N N . ARG A 1 276 ? 7.487 21.616 -18.659 1.00 74.38 276 ARG A N 1
ATOM 2183 C CA . ARG A 1 276 ? 6.290 22.260 -19.216 1.00 74.38 276 ARG A CA 1
ATOM 2184 C C . ARG A 1 276 ? 5.319 22.554 -18.073 1.00 74.38 276 ARG A C 1
ATOM 2186 O O . ARG A 1 276 ? 5.153 21.727 -17.182 1.00 74.38 276 ARG A O 1
ATOM 2193 N N . THR A 1 277 ? 4.638 23.693 -18.141 1.00 82.69 277 THR A N 1
ATOM 2194 C CA . THR A 1 277 ? 3.586 24.093 -17.189 1.00 82.69 277 THR A CA 1
ATOM 2195 C C . THR A 1 277 ? 2.177 23.642 -17.593 1.00 82.69 277 THR A C 1
ATOM 2197 O O . THR A 1 277 ? 1.239 23.831 -16.825 1.00 82.69 277 THR A O 1
ATOM 2200 N N . VAL A 1 278 ? 2.038 23.057 -18.786 1.00 85.06 278 VAL A N 1
ATOM 2201 C CA . VAL A 1 278 ? 0.797 22.566 -19.412 1.00 85.06 278 VAL A CA 1
ATOM 2202 C C . VAL A 1 278 ? 1.062 21.217 -20.089 1.00 85.06 278 VAL A C 1
ATOM 2204 O O . VAL A 1 278 ? 2.221 20.800 -20.216 1.00 85.06 278 VAL A O 1
ATOM 2207 N N . ALA A 1 279 ? 0.018 20.517 -20.536 1.00 84.75 279 ALA A N 1
ATOM 2208 C CA . ALA A 1 279 ? 0.184 19.258 -21.251 1.00 84.75 279 ALA A CA 1
ATOM 2209 C C . ALA A 1 279 ? 0.831 19.455 -22.635 1.00 84.75 279 ALA A C 1
ATOM 2211 O O . ALA A 1 279 ? 0.776 20.522 -23.246 1.00 84.75 279 ALA A O 1
ATOM 2212 N N . ASP A 1 280 ? 1.462 18.397 -23.149 1.00 87.44 280 ASP A N 1
ATOM 2213 C CA . ASP A 1 280 ? 2.042 18.433 -24.489 1.00 87.44 280 ASP A CA 1
ATOM 2214 C C . ASP A 1 280 ? 0.941 18.373 -25.561 1.00 87.44 280 ASP A C 1
ATOM 2216 O O . ASP A 1 280 ? 0.090 17.480 -25.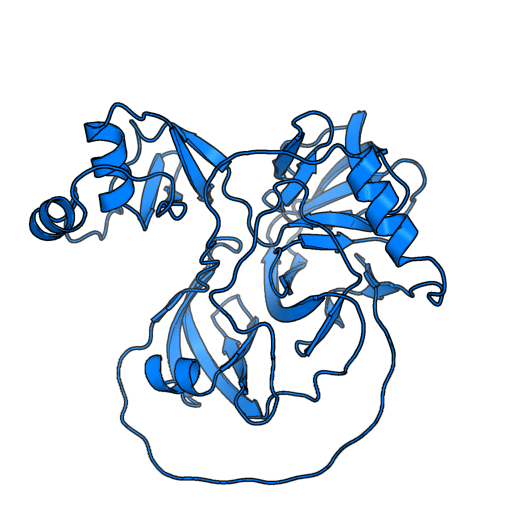536 1.00 87.44 280 ASP A O 1
ATOM 2220 N N . ALA A 1 281 ? 0.965 19.316 -26.506 1.00 88.38 281 ALA A N 1
ATOM 2221 C CA . ALA A 1 281 ? -0.069 19.461 -27.529 1.00 88.38 281 ALA A CA 1
ATOM 2222 C C . ALA A 1 281 ? -0.234 18.206 -28.403 1.00 88.38 281 ALA A C 1
ATOM 2224 O O . ALA A 1 281 ? -1.365 17.841 -28.718 1.00 88.38 281 ALA A O 1
ATOM 2225 N N . ALA A 1 282 ? 0.855 17.498 -28.723 1.00 87.69 282 ALA A N 1
ATOM 2226 C CA . ALA A 1 282 ? 0.781 16.273 -29.518 1.00 87.69 282 ALA A CA 1
ATOM 2227 C C . ALA A 1 282 ? 0.166 15.108 -28.721 1.00 87.69 282 ALA A C 1
ATOM 2229 O O . ALA A 1 282 ? -0.527 14.269 -29.291 1.00 87.69 282 ALA A O 1
ATOM 2230 N N . LYS A 1 283 ? 0.350 15.070 -27.390 1.00 84.88 283 LYS A N 1
ATOM 2231 C CA . LYS A 1 283 ? -0.372 14.115 -26.529 1.00 84.88 283 LYS A CA 1
ATOM 2232 C C . LYS A 1 283 ? -1.863 14.444 -26.461 1.00 84.88 283 LYS A C 1
ATOM 2234 O O . LYS A 1 283 ? -2.680 13.534 -26.534 1.00 84.88 283 LYS A O 1
ATOM 2239 N N . LEU A 1 284 ? -2.218 15.723 -26.335 1.00 88.12 284 LEU A N 1
ATOM 2240 C CA . LEU A 1 284 ? -3.615 16.172 -26.314 1.00 88.12 284 LEU A CA 1
ATOM 2241 C C . LEU A 1 284 ? -4.346 15.851 -27.627 1.00 88.12 284 LEU A C 1
ATOM 2243 O O . LEU A 1 284 ? -5.493 15.425 -27.588 1.00 88.12 284 LEU A O 1
ATOM 2247 N N . GLU A 1 285 ? -3.684 16.013 -28.774 1.00 86.94 285 GLU A N 1
ATOM 2248 C CA . GLU A 1 285 ? -4.225 15.615 -30.080 1.00 86.94 285 GLU A CA 1
ATOM 2249 C C . GLU A 1 285 ? -4.345 14.087 -30.213 1.00 86.94 285 GLU A C 1
ATOM 2251 O O . GLU A 1 285 ? -5.366 13.593 -30.684 1.00 86.94 285 GLU A O 1
ATOM 2256 N N . HIS A 1 286 ? -3.347 13.331 -29.740 1.00 84.56 286 HIS A N 1
ATOM 2257 C CA . HIS A 1 286 ? -3.335 11.866 -29.803 1.00 84.56 286 HIS A CA 1
ATOM 2258 C C . HIS A 1 286 ? -4.420 11.197 -28.942 1.00 84.56 286 HIS A C 1
ATOM 2260 O O . HIS A 1 286 ? -5.073 10.269 -29.412 1.00 84.56 286 HIS A O 1
ATOM 2266 N N . TYR A 1 287 ? -4.615 11.655 -27.699 1.00 79.75 287 TYR A N 1
ATOM 2267 C CA . TYR A 1 287 ? -5.636 11.108 -26.793 1.00 79.75 287 TYR A CA 1
ATOM 2268 C C . TYR A 1 287 ? -7.023 11.753 -26.983 1.00 79.75 287 TYR A C 1
ATOM 2270 O O . TYR A 1 287 ? -8.033 11.157 -26.621 1.00 79.75 287 TYR A O 1
ATOM 2278 N N . GLY A 1 288 ? -7.104 12.953 -27.566 1.00 87.06 288 GLY A N 1
ATOM 2279 C CA . GLY A 1 288 ? -8.361 13.583 -27.968 1.00 87.06 288 GLY A CA 1
ATOM 2280 C C . GLY A 1 288 ? -9.269 13.996 -26.802 1.00 87.06 288 GLY A C 1
ATOM 2281 O O . GLY A 1 288 ? -8.974 14.939 -26.065 1.00 87.06 288 GLY A O 1
ATOM 2282 N N . ALA A 1 289 ? -10.426 13.341 -26.681 1.00 88.12 289 ALA A N 1
ATOM 2283 C CA . ALA A 1 289 ? -11.439 13.646 -25.669 1.00 88.12 289 ALA A CA 1
ATOM 2284 C C . ALA A 1 289 ? -11.205 12.856 -24.371 1.00 88.12 289 ALA A C 1
ATOM 2286 O O . ALA A 1 289 ? -10.705 11.736 -24.394 1.00 88.12 289 ALA A O 1
ATOM 2287 N N . PHE A 1 290 ? -11.597 13.417 -23.223 1.00 88.06 290 PHE A N 1
ATOM 2288 C CA . PHE A 1 290 ? -11.471 12.720 -21.942 1.00 88.06 290 PHE A CA 1
ATOM 2289 C C . PHE A 1 290 ? -12.362 11.468 -21.886 1.00 88.06 290 PHE A C 1
ATOM 2291 O O . PHE A 1 290 ? -13.575 11.558 -22.085 1.00 88.06 290 PHE A O 1
ATOM 2298 N N . ASN A 1 291 ? -11.768 10.317 -21.561 1.00 81.69 291 ASN A N 1
ATOM 2299 C CA . ASN A 1 291 ? -12.440 9.021 -21.518 1.00 81.69 291 ASN A CA 1
ATOM 2300 C C . ASN A 1 291 ? -12.342 8.379 -20.122 1.00 81.69 291 ASN A C 1
ATOM 2302 O O . ASN A 1 291 ? -11.272 7.942 -19.705 1.00 81.69 291 ASN A O 1
ATOM 2306 N N . TRP A 1 292 ? -13.473 8.261 -19.417 1.00 78.69 292 TRP A N 1
ATOM 2307 C CA . TRP A 1 292 ? -13.549 7.615 -18.096 1.00 78.69 292 TRP A CA 1
ATOM 2308 C C . TRP A 1 292 ? -13.238 6.108 -18.106 1.00 78.69 292 TRP A C 1
ATOM 2310 O O . TRP A 1 292 ? -12.929 5.561 -17.052 1.00 78.69 292 TRP A O 1
ATOM 2320 N N . ALA A 1 293 ? -13.312 5.427 -19.255 1.00 66.75 293 ALA A N 1
ATOM 2321 C CA . ALA A 1 293 ? -12.977 4.002 -19.359 1.00 66.75 293 ALA A CA 1
ATOM 2322 C C . ALA A 1 293 ? -11.462 3.739 -19.466 1.00 66.75 293 ALA A C 1
ATOM 2324 O O . ALA A 1 293 ? -11.012 2.638 -19.164 1.00 66.75 293 ALA A O 1
ATOM 2325 N N . GLU A 1 294 ? -10.687 4.749 -19.870 1.00 69.50 294 GLU A N 1
ATOM 2326 C CA . GLU A 1 294 ? -9.220 4.714 -20.010 1.00 69.50 294 GLU A CA 1
ATOM 2327 C C . GLU A 1 294 ? -8.524 5.588 -18.950 1.00 69.50 294 GLU A C 1
ATOM 2329 O O . GLU A 1 294 ? -7.302 5.748 -18.953 1.00 69.50 294 GLU A O 1
ATOM 2334 N N . TYR A 1 295 ? -9.297 6.192 -18.042 1.00 74.56 295 TYR A N 1
ATOM 2335 C CA . TYR A 1 295 ? -8.776 7.104 -17.039 1.00 74.56 295 TYR A CA 1
ATOM 2336 C C . TYR A 1 295 ? -8.035 6.356 -15.926 1.00 74.56 295 TYR A C 1
ATOM 2338 O O . TYR A 1 295 ? -8.643 5.659 -15.117 1.00 74.56 295 TYR A O 1
ATOM 2346 N N . THR A 1 296 ? -6.727 6.579 -15.827 1.00 68.75 296 THR A N 1
ATOM 2347 C CA . THR A 1 296 ? -5.932 6.216 -14.649 1.00 68.75 296 THR A CA 1
ATOM 2348 C C . THR A 1 296 ? -5.812 7.420 -13.706 1.00 68.75 296 THR A C 1
ATOM 2350 O O . THR A 1 296 ? -5.654 8.548 -14.190 1.00 68.75 296 THR A O 1
ATOM 2353 N N . PRO A 1 297 ? -5.859 7.239 -12.370 1.00 74.69 297 PRO A N 1
ATOM 2354 C CA . PRO A 1 297 ? -5.714 8.342 -11.422 1.00 74.69 297 PRO A CA 1
ATOM 2355 C C . PRO A 1 297 ? -4.463 9.190 -11.661 1.00 74.69 297 PRO A C 1
ATOM 2357 O O . PRO A 1 297 ? -3.421 8.679 -12.070 1.00 74.69 297 PRO A O 1
ATOM 2360 N N . ILE A 1 298 ? -4.558 10.494 -11.417 1.00 78.31 298 ILE A N 1
ATOM 2361 C CA . ILE A 1 298 ? -3.403 11.406 -11.411 1.00 78.31 298 ILE A CA 1
ATOM 2362 C C . ILE A 1 298 ? -2.625 11.280 -10.094 1.00 78.31 298 ILE A C 1
ATOM 2364 O O . ILE A 1 298 ? -3.183 10.811 -9.102 1.00 78.31 298 ILE A O 1
ATOM 2368 N N . VAL A 1 299 ? -1.361 11.708 -10.071 1.00 75.19 299 VAL A N 1
ATOM 2369 C CA . VAL A 1 299 ? -0.536 11.732 -8.849 1.00 75.19 299 VAL A CA 1
ATOM 2370 C C . VAL A 1 299 ? -0.239 13.180 -8.484 1.00 75.19 299 VAL A C 1
ATOM 2372 O O . VAL A 1 299 ? 0.216 13.950 -9.334 1.00 75.19 299 VAL A O 1
ATOM 2375 N N . VAL A 1 300 ? -0.513 13.549 -7.235 1.00 78.25 300 VAL A N 1
ATOM 2376 C CA . VAL A 1 300 ? -0.414 14.917 -6.722 1.00 78.25 300 VAL A CA 1
ATOM 2377 C C . VAL A 1 300 ? 0.310 14.937 -5.371 1.00 78.25 300 VAL A C 1
ATOM 2379 O O . VAL A 1 300 ? 0.064 14.081 -4.530 1.00 78.25 300 VAL A O 1
ATOM 2382 N N . GLU A 1 301 ? 1.168 15.930 -5.153 1.00 79.94 301 GLU A N 1
ATOM 2383 C CA . GLU A 1 301 ? 1.881 16.170 -3.889 1.00 79.94 301 GLU A CA 1
ATOM 2384 C C . GLU A 1 301 ? 1.447 17.509 -3.265 1.00 79.94 301 GLU A C 1
ATOM 2386 O O . GLU A 1 301 ? 1.242 18.503 -3.968 1.00 79.94 301 GLU A O 1
ATOM 2391 N N . ASN A 1 302 ? 1.320 17.566 -1.943 1.00 79.00 302 ASN A N 1
ATOM 2392 C CA . ASN A 1 302 ? 1.000 18.752 -1.159 1.00 79.00 302 ASN A CA 1
ATOM 2393 C C . ASN A 1 302 ? 2.273 19.499 -0.720 1.00 79.00 302 ASN A C 1
ATOM 2395 O O . ASN A 1 302 ? 2.615 19.596 0.463 1.00 79.00 302 ASN A O 1
ATOM 2399 N N . MET A 1 303 ? 2.972 20.084 -1.691 1.00 77.50 303 MET A N 1
ATOM 2400 C CA . MET A 1 303 ? 4.187 20.862 -1.459 1.00 77.50 303 MET A CA 1
ATOM 2401 C C . MET A 1 303 ? 3.891 22.146 -0.662 1.00 77.50 303 MET A C 1
ATOM 2403 O O . MET A 1 303 ? 3.537 23.184 -1.223 1.00 77.50 303 MET A O 1
ATOM 2407 N N . SER A 1 304 ? 4.074 22.104 0.662 1.00 76.94 304 SER A N 1
ATOM 2408 C CA . SER A 1 304 ? 3.888 23.247 1.579 1.00 76.94 304 SER A CA 1
ATOM 2409 C C . SER A 1 304 ? 2.500 23.914 1.501 1.00 76.94 304 SER A C 1
ATOM 2411 O O . SER A 1 304 ? 2.393 25.142 1.500 1.00 76.94 304 SER A O 1
ATOM 2413 N N . GLY A 1 305 ? 1.425 23.122 1.425 1.00 76.00 305 GLY A N 1
ATOM 2414 C CA . GLY A 1 305 ? 0.051 23.636 1.317 1.00 76.00 305 GLY A CA 1
ATOM 2415 C C . GLY A 1 305 ? -0.394 23.949 -0.116 1.00 76.00 305 GLY A C 1
ATOM 2416 O O . GLY A 1 305 ? -1.449 24.554 -0.314 1.00 76.00 305 GLY A O 1
ATOM 2417 N N . ARG A 1 306 ? 0.402 23.565 -1.122 1.00 85.38 306 ARG A N 1
ATOM 2418 C CA . ARG A 1 306 ? 0.094 23.728 -2.544 1.00 85.38 306 ARG A CA 1
ATOM 2419 C C . ARG A 1 306 ? 0.041 22.366 -3.225 1.00 85.38 306 ARG A C 1
ATOM 2421 O O . ARG A 1 306 ? 1.022 21.637 -3.226 1.00 85.38 306 ARG A O 1
ATOM 2428 N N . MET A 1 307 ? -1.088 22.072 -3.860 1.00 88.44 307 MET A N 1
ATOM 2429 C CA . MET A 1 307 ? -1.306 20.825 -4.594 1.00 88.44 307 MET A CA 1
ATOM 2430 C C . MET A 1 307 ? -0.598 20.861 -5.958 1.00 88.44 307 MET A C 1
ATOM 2432 O O . MET A 1 307 ? -0.848 21.751 -6.779 1.00 88.44 307 MET A O 1
ATOM 2436 N N . VAL A 1 308 ? 0.292 19.900 -6.195 1.00 89.38 308 VAL A N 1
ATOM 2437 C CA . VAL A 1 308 ? 1.252 19.878 -7.304 1.00 89.38 308 VAL A CA 1
ATOM 2438 C C . VAL A 1 308 ? 1.155 18.576 -8.103 1.00 89.38 308 VAL A C 1
ATOM 2440 O O . VAL A 1 308 ? 1.212 17.499 -7.535 1.00 89.38 308 VAL A O 1
ATOM 2443 N N . ILE A 1 309 ? 1.021 18.664 -9.428 1.00 86.25 309 ILE A N 1
ATOM 2444 C CA . ILE A 1 309 ? 0.894 17.522 -10.346 1.00 86.25 309 ILE A CA 1
ATOM 2445 C C . ILE A 1 309 ? 2.263 16.865 -10.551 1.00 86.25 309 ILE A C 1
ATOM 2447 O O . ILE A 1 309 ? 3.136 17.457 -11.193 1.00 86.25 309 ILE A O 1
ATOM 2451 N N . MET A 1 310 ? 2.394 15.624 -10.080 1.00 78.44 310 MET A N 1
ATOM 2452 C CA . MET A 1 310 ? 3.570 14.766 -10.263 1.00 78.44 310 MET A CA 1
ATOM 2453 C C . MET A 1 310 ? 3.419 13.890 -11.516 1.00 78.44 310 MET A C 1
ATOM 2455 O O . MET A 1 310 ? 4.304 13.866 -12.369 1.00 78.44 310 MET A O 1
ATOM 2459 N N . ASP A 1 311 ? 2.250 13.263 -11.698 1.00 79.81 311 ASP A N 1
ATOM 2460 C CA . ASP A 1 311 ? 1.831 12.655 -12.969 1.00 79.81 311 ASP A CA 1
ATOM 2461 C C . ASP A 1 311 ? 0.393 13.044 -13.330 1.00 79.81 311 ASP A C 1
ATOM 2463 O O . ASP A 1 311 ? -0.440 13.343 -12.476 1.00 79.81 311 ASP A O 1
ATOM 2467 N N . GLY A 1 312 ? 0.090 12.987 -14.626 1.00 83.19 312 GLY A N 1
ATOM 2468 C CA . GLY A 1 312 ? -1.273 13.067 -15.125 1.00 83.19 312 GLY A CA 1
ATOM 2469 C C . GLY A 1 312 ? -1.648 14.421 -15.699 1.00 83.19 312 GLY A C 1
ATOM 2470 O O . GLY A 1 312 ? -2.809 14.612 -16.032 1.00 83.19 312 GLY A O 1
ATOM 2471 N N . MET A 1 313 ? -0.686 15.328 -15.905 1.00 88.81 313 MET A N 1
ATOM 2472 C CA . MET A 1 313 ? -0.883 16.655 -16.517 1.00 88.81 313 MET A CA 1
ATOM 2473 C C . MET A 1 313 ? -1.796 16.625 -17.760 1.00 88.81 313 MET A C 1
ATOM 2475 O O . MET A 1 313 ? -2.718 17.424 -17.882 1.00 88.81 313 MET A O 1
ATOM 2479 N N . THR A 1 314 ? -1.599 15.659 -18.665 1.00 88.38 314 THR A N 1
ATOM 2480 C CA . THR A 1 314 ? -2.464 15.484 -19.847 1.00 88.38 314 THR A CA 1
ATOM 2481 C C . THR A 1 314 ? -3.892 15.071 -19.478 1.00 88.38 314 THR A C 1
ATOM 2483 O O . THR A 1 314 ? -4.834 15.595 -20.061 1.00 88.38 314 THR A O 1
ATOM 2486 N N . ARG A 1 315 ? -4.070 14.201 -18.476 1.00 91.88 315 ARG A N 1
ATOM 2487 C CA . ARG A 1 315 ? -5.387 13.754 -17.991 1.00 91.88 315 ARG A CA 1
ATOM 2488 C C . ARG A 1 315 ? -6.127 14.885 -17.255 1.00 91.88 315 ARG A C 1
ATOM 2490 O O . ARG A 1 315 ? -7.314 15.072 -17.502 1.00 91.88 315 ARG A O 1
ATOM 2497 N N . VAL A 1 316 ? -5.416 15.698 -16.459 1.00 92.88 316 VAL A N 1
ATOM 2498 C CA . VAL A 1 316 ? -5.922 16.952 -15.854 1.00 92.88 316 VAL A CA 1
ATOM 2499 C C . VAL A 1 316 ? -6.425 17.909 -16.932 1.00 92.88 316 VAL A C 1
ATOM 2501 O O . VAL A 1 316 ? -7.561 18.376 -16.865 1.00 92.88 316 VAL A O 1
ATOM 2504 N N . GLU A 1 317 ? -5.609 18.198 -17.948 1.00 93.81 317 GLU A N 1
ATOM 2505 C CA . GLU A 1 317 ? -5.984 19.191 -18.956 1.00 93.81 317 GLU A CA 1
ATOM 2506 C C . GLU A 1 317 ? -7.120 18.697 -19.869 1.00 93.81 317 GLU A C 1
ATOM 2508 O O . GLU A 1 317 ? -8.024 19.468 -20.186 1.00 93.81 317 GLU A O 1
ATOM 2513 N N . MET A 1 318 ? -7.145 17.407 -20.231 1.00 92.62 318 MET A N 1
ATOM 2514 C CA . MET A 1 318 ? -8.280 16.795 -20.937 1.00 92.62 318 MET A CA 1
ATOM 2515 C C . MET A 1 318 ? -9.577 16.869 -20.116 1.00 92.62 318 MET A C 1
ATOM 2517 O O . MET A 1 318 ? -10.623 17.203 -20.671 1.00 92.62 318 MET A O 1
ATOM 2521 N N . ALA A 1 319 ? -9.519 16.610 -18.805 1.00 94.25 319 ALA A N 1
ATOM 2522 C CA . ALA A 1 319 ? -10.674 16.706 -17.915 1.00 94.25 319 ALA A CA 1
ATOM 2523 C C . ALA A 1 319 ? -11.211 18.144 -17.833 1.00 94.25 319 ALA A C 1
ATOM 2525 O O . ALA A 1 319 ? -12.398 18.369 -18.076 1.00 94.25 319 ALA A O 1
ATOM 2526 N N . LEU A 1 320 ? -10.335 19.129 -17.602 1.00 94.75 320 LEU A N 1
ATOM 2527 C CA . LEU A 1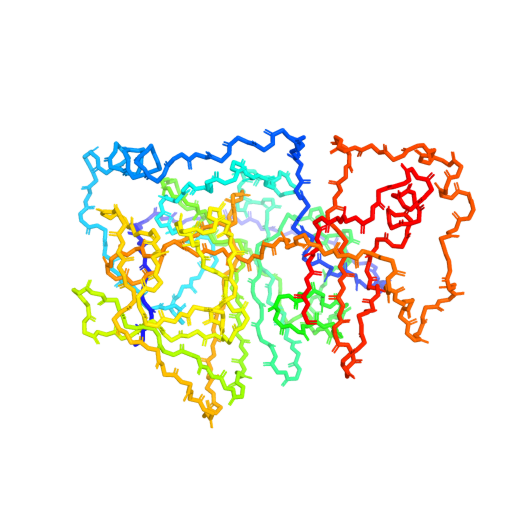 320 ? -10.711 20.548 -17.575 1.00 94.75 320 LEU A CA 1
ATOM 2528 C C . LEU A 1 320 ? -11.317 21.009 -18.911 1.00 94.75 320 LEU A C 1
ATOM 2530 O O . LEU A 1 320 ? -12.336 21.699 -18.913 1.00 94.75 320 LEU A O 1
ATOM 2534 N N . ARG A 1 321 ? -10.752 20.578 -20.050 1.00 93.69 321 ARG A N 1
ATOM 2535 C CA . ARG A 1 321 ? -11.304 20.828 -21.397 1.00 93.69 321 ARG A CA 1
ATOM 2536 C C . ARG A 1 321 ? -12.686 20.189 -21.603 1.00 93.69 321 ARG A C 1
ATOM 2538 O O . ARG A 1 321 ? -13.493 20.738 -22.347 1.00 93.69 321 ARG A O 1
ATOM 2545 N N . ALA A 1 322 ? -12.974 19.074 -20.931 1.00 93.12 322 ALA A N 1
ATOM 2546 C CA . ALA A 1 322 ? -14.282 18.414 -20.914 1.00 93.12 322 ALA A CA 1
ATOM 2547 C C . ALA A 1 322 ? -15.255 18.973 -19.848 1.00 93.12 322 ALA A C 1
ATOM 2549 O O . ALA A 1 322 ? -16.355 18.447 -19.687 1.00 93.12 322 ALA A O 1
ATOM 2550 N N . GLY A 1 323 ? -14.873 20.019 -19.102 1.00 94.56 323 GLY A N 1
ATOM 2551 C CA . GLY A 1 323 ? -15.674 20.591 -18.011 1.00 94.56 323 GLY A CA 1
ATOM 2552 C C . GLY A 1 323 ? -15.676 19.766 -16.716 1.00 94.56 323 GLY A C 1
ATOM 2553 O O . GLY A 1 323 ? -16.381 20.112 -15.766 1.00 94.56 323 GLY A O 1
ATOM 2554 N N . ILE A 1 324 ? -14.881 18.696 -16.649 1.00 93.19 324 ILE A N 1
ATOM 2555 C CA . ILE A 1 324 ? -14.705 17.867 -15.457 1.00 93.19 324 ILE A CA 1
ATOM 2556 C C . ILE A 1 324 ? -13.777 18.615 -14.497 1.00 93.19 324 ILE A C 1
ATOM 2558 O O . ILE A 1 324 ? -12.625 18.902 -14.812 1.00 93.19 324 ILE A O 1
ATOM 2562 N N . THR A 1 325 ? -14.292 18.948 -13.315 1.00 94.69 325 THR A N 1
ATOM 2563 C CA . THR A 1 325 ? -13.564 19.717 -12.289 1.00 94.69 325 THR A CA 1
ATOM 2564 C C . THR A 1 325 ? -12.993 18.855 -11.172 1.00 94.69 325 THR A C 1
ATOM 2566 O O . THR A 1 325 ? -12.224 19.364 -10.365 1.00 94.69 325 THR A O 1
ATOM 2569 N N . HIS A 1 326 ? -13.357 17.572 -11.118 1.00 90.69 326 HIS A N 1
ATOM 2570 C CA . HIS A 1 326 ? -12.931 16.645 -10.077 1.00 90.69 326 HIS A CA 1
ATOM 2571 C C . HIS A 1 326 ? -12.468 15.322 -10.688 1.00 90.69 326 HIS A C 1
ATOM 2573 O O . HIS A 1 326 ? -13.126 14.805 -11.591 1.00 90.69 326 HIS A O 1
ATOM 2579 N N . LEU A 1 327 ? -11.363 14.772 -10.185 1.00 84.44 327 LEU A N 1
ATOM 2580 C CA . LEU A 1 327 ? -10.815 13.482 -10.613 1.00 84.44 327 LEU A CA 1
ATOM 2581 C C . LEU A 1 327 ? -10.346 12.652 -9.407 1.00 84.44 327 LEU A C 1
ATOM 2583 O O . LEU A 1 327 ? -9.826 13.236 -8.453 1.00 84.44 327 LEU A O 1
ATOM 2587 N N . PRO A 1 328 ? -10.434 11.309 -9.466 1.00 79.69 328 PRO A N 1
ATOM 2588 C CA . PRO A 1 328 ? -9.679 10.426 -8.582 1.00 79.69 328 PRO A CA 1
ATOM 2589 C C . PRO A 1 328 ? -8.176 10.679 -8.738 1.00 79.69 328 PRO A C 1
ATOM 2591 O O . PRO A 1 328 ? -7.630 10.564 -9.841 1.00 79.69 328 PRO A O 1
ATOM 2594 N N . ALA A 1 329 ? -7.518 11.022 -7.640 1.00 74.31 329 ALA A N 1
ATOM 2595 C CA . ALA A 1 329 ? -6.105 11.342 -7.563 1.00 74.31 329 ALA A CA 1
ATOM 2596 C C . ALA A 1 329 ? -5.466 10.634 -6.369 1.00 74.31 329 ALA A C 1
ATOM 2598 O O . ALA A 1 329 ? -5.993 10.643 -5.257 1.00 74.31 329 ALA A O 1
ATOM 2599 N N . PHE A 1 330 ? -4.293 10.066 -6.593 1.00 69.94 330 PHE A N 1
ATOM 2600 C CA . PHE A 1 330 ? -3.372 9.732 -5.522 1.00 69.94 330 PHE A CA 1
ATOM 2601 C C . PHE A 1 330 ? -2.767 11.046 -4.993 1.00 69.94 330 PHE A C 1
ATOM 2603 O O . PHE A 1 330 ? -2.294 11.858 -5.791 1.00 69.94 330 PHE A O 1
ATOM 2610 N N . VAL A 1 331 ? -2.857 11.298 -3.682 1.00 70.50 331 VAL A N 1
ATOM 2611 C CA . VAL A 1 331 ? -2.491 12.586 -3.059 1.00 70.50 331 VAL A CA 1
ATOM 2612 C C . VAL A 1 331 ? -1.704 12.365 -1.780 1.00 70.50 331 VAL A C 1
ATOM 2614 O O . VAL A 1 331 ? -2.213 11.684 -0.887 1.00 70.50 331 VAL A O 1
ATOM 2617 N N . TYR A 1 332 ? -0.551 13.024 -1.671 1.00 67.81 332 TYR A N 1
ATOM 2618 C CA . TYR A 1 332 ? 0.430 12.833 -0.598 1.00 67.81 332 TYR A CA 1
ATOM 2619 C C . TYR A 1 332 ? 0.934 14.159 -0.029 1.00 67.81 332 TYR A C 1
ATOM 2621 O O . TYR A 1 332 ? 1.003 15.127 -0.817 1.00 67.81 332 TYR A O 1
#